Protein AF-0000000076223816 (afdb_homodimer)

Nearest PDB structures (foldseek):
  8hni-assembly6_L  TM=7.953E-01  e=3.976E-06  Homo sapiens
  1l3k-assembly1_A  TM=8.378E-01  e=8.030E-06  Homo sapiens
  2jwn-assembly1_B  TM=8.794E-01  e=1.622E-05  Xenopus laevis
  8hni-assembly4_D  TM=7.927E-01  e=1.622E-05  Homo sapiens
  1up1-assembly1_A  TM=8.395E-01  e=3.723E-05  Homo sapiens

Sequence (228 aa):
MSDILSLLPTISDDIQLEEFKISRKQPPRNRSQKIFIEDIPDGLPVEDIISHFGSYGNILYSKLFNKTDEEASRGSAIIEFDNNDIAMRATEDLYHDINGSKVIARCLGWRKDLMSDILSLLPTISDDIQLEEFKISRKQPPRNRSQKIFIEDIPDGLPVEDIISHFGSYGNILYSKLFNKTDEEASRGSAIIEFDNNDIAMRATEDLYHDINGSKVIARCLGWRKDL

Structure (mmCIF, N/CA/C/O backbone):
data_AF-0000000076223816-model_v1
#
loop_
_entity.id
_entity.type
_entity.pdbx_description
1 polymer 'RRM domain-containing protein'
#
loop_
_atom_site.group_PDB
_atom_site.id
_atom_site.type_symbol
_atom_site.label_atom_id
_atom_site.label_alt_id
_atom_site.label_comp_id
_atom_site.label_asym_id
_atom_site.label_entity_id
_atom_site.label_seq_id
_atom_site.pdbx_PDB_ins_code
_atom_site.Cartn_x
_atom_site.Cartn_y
_atom_site.Cartn_z
_atom_site.occupancy
_atom_site.B_iso_or_equiv
_atom_site.auth_seq_id
_atom_site.auth_comp_id
_atom_site.auth_asym_id
_atom_site.auth_atom_id
_atom_site.pdbx_PDB_model_num
ATOM 1 N N . MET A 1 1 ? 38.156 67.438 23.766 1 37.78 1 MET A N 1
ATOM 2 C CA . MET A 1 1 ? 36.906 66.688 23.844 1 37.78 1 MET A CA 1
ATOM 3 C C . MET A 1 1 ? 36.969 65.438 22.969 1 37.78 1 MET A C 1
ATOM 5 O O . MET A 1 1 ? 36.875 65.5 21.734 1 37.78 1 MET A O 1
ATOM 9 N N . SER A 1 2 ? 37.938 64.5 23.281 1 44.97 2 SER A N 1
ATOM 10 C CA . SER A 1 2 ? 38.312 63.188 22.719 1 44.97 2 SER A CA 1
ATOM 11 C C . SER A 1 2 ? 37.125 62.25 22.609 1 44.97 2 SER A C 1
ATOM 13 O O . SER A 1 2 ? 36.25 62.25 23.5 1 44.97 2 SER A O 1
ATOM 15 N N . ASP A 1 3 ? 36.75 61.938 21.328 1 43.31 3 ASP A N 1
ATOM 16 C CA . ASP A 1 3 ? 35.688 61.094 20.75 1 43.31 3 ASP A CA 1
ATOM 17 C C . ASP A 1 3 ? 35.688 59.688 21.359 1 43.31 3 ASP A C 1
ATOM 19 O O . ASP A 1 3 ? 36.562 58.875 21.062 1 43.31 3 ASP A O 1
ATOM 23 N N . ILE A 1 4 ? 35.469 59.531 22.672 1 53.81 4 ILE A N 1
ATOM 24 C CA . ILE A 1 4 ? 35.312 58.281 23.438 1 53.81 4 ILE A CA 1
ATOM 25 C C . ILE A 1 4 ? 34.281 57.406 22.781 1 53.81 4 ILE A C 1
ATOM 27 O O . ILE A 1 4 ? 34.062 56.25 23.188 1 53.81 4 ILE A O 1
ATOM 31 N N . LEU A 1 5 ? 33.469 58.031 21.844 1 47.62 5 LEU A N 1
ATOM 32 C CA . LEU A 1 5 ? 32.312 57.25 21.391 1 47.62 5 LEU A CA 1
ATOM 33 C C . LEU A 1 5 ? 32.781 56.062 20.562 1 47.62 5 LEU A C 1
ATOM 35 O O . LEU A 1 5 ? 31.938 55.219 20.188 1 47.62 5 LEU A O 1
ATOM 39 N N . SER A 1 6 ? 34 56.094 20.094 1 47.94 6 SER A N 1
ATOM 40 C CA . SER A 1 6 ? 34.281 55.094 19.078 1 47.94 6 SER A CA 1
ATOM 41 C C . SER A 1 6 ? 34.219 53.688 19.641 1 47.94 6 SER A C 1
ATOM 43 O O . SER A 1 6 ? 34.156 52.719 18.906 1 47.94 6 SER A O 1
ATOM 45 N N . LEU A 1 7 ? 34.594 53.5 20.906 1 47.12 7 LEU A N 1
ATOM 46 C CA . LEU A 1 7 ? 34.906 52.125 21.25 1 47.12 7 LEU A CA 1
ATOM 47 C C . LEU A 1 7 ? 33.656 51.344 21.547 1 47.12 7 LEU A C 1
ATOM 49 O O . LEU A 1 7 ? 33.719 50.281 22.203 1 47.12 7 LEU A O 1
ATOM 53 N N . LEU A 1 8 ? 32.531 51.969 21.391 1 44.31 8 LEU A N 1
ATOM 54 C CA . LEU A 1 8 ? 31.438 51.062 21.797 1 44.31 8 LEU A CA 1
ATOM 55 C C . LEU A 1 8 ? 31.438 49.781 20.984 1 44.31 8 LEU A C 1
ATOM 57 O O . LEU A 1 8 ? 31.516 49.844 19.75 1 44.31 8 LEU A O 1
ATOM 61 N N . PRO A 1 9 ? 32.031 48.781 21.531 1 43.84 9 PRO A N 1
ATOM 62 C CA . PRO A 1 9 ? 31.938 47.5 20.797 1 43.84 9 PRO A CA 1
ATOM 63 C C . PRO A 1 9 ? 30.547 47.25 20.234 1 43.84 9 PRO A C 1
ATOM 65 O O . PRO A 1 9 ? 29.547 47.688 20.781 1 43.84 9 PRO A O 1
ATOM 68 N N . THR A 1 10 ? 30.406 47.438 18.906 1 47.03 10 THR A N 1
ATOM 69 C CA . THR A 1 10 ? 29.25 46.938 18.156 1 47.03 10 THR A CA 1
ATOM 70 C C . THR A 1 10 ? 28.844 45.562 18.625 1 47.03 10 THR A C 1
ATOM 72 O O . THR A 1 10 ? 29.641 44.625 18.547 1 47.03 10 THR A O 1
ATOM 75 N N . ILE A 1 11 ? 28.203 45.531 19.797 1 41.59 11 ILE A N 1
ATOM 76 C CA . ILE A 1 11 ? 27.562 44.25 20.156 1 41.59 11 ILE A CA 1
ATOM 77 C C . ILE A 1 11 ? 26.797 43.719 18.953 1 41.59 11 ILE A C 1
ATOM 79 O O . ILE A 1 11 ? 25.859 44.344 18.469 1 41.59 11 ILE A O 1
ATOM 83 N N . SER A 1 12 ? 27.531 43.312 17.875 1 41.19 12 SER A N 1
ATOM 84 C CA . SER A 1 12 ? 26.859 42.469 16.891 1 41.19 12 SER A CA 1
ATOM 85 C C . SER A 1 12 ? 25.953 41.469 17.562 1 41.19 12 SER A C 1
ATOM 87 O O . SER A 1 12 ? 26.422 40.562 18.25 1 41.19 12 SER A O 1
ATOM 89 N N . ASP A 1 13 ? 24.906 41.969 18.328 1 38 13 ASP A N 1
ATOM 90 C CA . ASP A 1 13 ? 23.859 41.062 18.781 1 38 13 ASP A CA 1
ATOM 91 C C . ASP A 1 13 ? 23.469 40.062 17.688 1 38 13 ASP A C 1
ATOM 93 O O . ASP A 1 13 ? 22.703 40.406 16.797 1 38 13 ASP A O 1
ATOM 97 N N . ASP A 1 14 ? 24.469 39.375 17.078 1 39.66 14 ASP A N 1
ATOM 98 C CA . ASP A 1 14 ? 24.016 38.125 16.438 1 39.66 14 ASP A CA 1
ATOM 99 C C . ASP A 1 14 ? 23 37.406 17.297 1 39.66 14 ASP A C 1
ATOM 101 O O . ASP A 1 14 ? 23.359 36.656 18.203 1 39.66 14 ASP A O 1
ATOM 105 N N . ILE A 1 15 ? 22.047 38.125 17.828 1 39.69 15 ILE A N 1
ATOM 106 C CA . ILE A 1 15 ? 20.906 37.344 18.281 1 39.69 15 ILE A CA 1
ATOM 107 C C . ILE A 1 15 ? 20.562 36.281 17.234 1 39.69 15 ILE A C 1
ATOM 109 O O . ILE A 1 15 ? 20.109 36.594 16.125 1 39.69 15 ILE A O 1
ATOM 113 N N . GLN A 1 16 ? 21.5 35.344 17.031 1 35.78 16 GLN A N 1
ATOM 114 C CA . GLN A 1 16 ? 21.047 34.094 16.422 1 35.78 16 GLN A CA 1
ATOM 115 C C . GLN A 1 16 ? 19.641 33.719 16.875 1 35.78 16 GLN A C 1
ATOM 117 O O . GLN A 1 16 ? 19.406 33.469 18.062 1 35.78 16 GLN A O 1
ATOM 122 N N . LEU A 1 17 ? 18.594 34.5 16.562 1 35.94 17 LEU A N 1
ATOM 123 C CA . LEU A 1 17 ? 17.297 33.875 16.609 1 35.94 17 LEU A CA 1
ATOM 124 C C . LEU A 1 17 ? 17.422 32.344 16.422 1 35.94 17 LEU A C 1
ATOM 126 O O . LEU A 1 17 ? 17.812 31.891 15.344 1 35.94 17 LEU A O 1
ATOM 130 N N . GLU A 1 18 ? 18.062 31.688 17.359 1 34.78 18 GLU A N 1
ATOM 131 C CA . GLU A 1 18 ? 17.75 30.25 17.391 1 34.78 18 GLU A CA 1
ATOM 132 C C . GLU A 1 18 ? 16.328 29.984 16.875 1 34.78 18 GLU A C 1
ATOM 134 O O . GLU A 1 18 ? 15.359 30.391 17.516 1 34.78 18 GLU A O 1
ATOM 139 N N . GLU A 1 19 ? 16.016 30.297 15.641 1 35.72 19 GLU A N 1
ATOM 140 C CA . GLU A 1 19 ? 14.836 29.625 15.086 1 35.72 19 GLU A CA 1
ATOM 141 C C . GLU A 1 19 ? 14.523 28.344 15.852 1 35.72 19 GLU A C 1
ATOM 143 O O . GLU A 1 19 ? 15.32 27.406 15.859 1 35.72 19 GLU A O 1
ATOM 148 N N . PHE A 1 20 ? 14.062 28.484 17.031 1 37.34 20 PHE A N 1
ATOM 149 C CA . PHE A 1 20 ? 13.312 27.344 17.531 1 37.34 20 PHE A CA 1
ATOM 150 C C . PHE A 1 20 ? 12.719 26.531 16.391 1 37.34 20 PHE A C 1
ATOM 152 O O . PHE A 1 20 ? 11.703 26.922 15.805 1 37.34 20 PHE A O 1
ATOM 159 N N . LYS A 1 21 ? 13.555 26.156 15.477 1 38.62 21 LYS A N 1
ATOM 160 C CA . LYS A 1 21 ? 13.086 25.016 14.711 1 38.62 21 LYS A CA 1
ATOM 161 C C . LYS A 1 21 ? 12.25 24.062 15.57 1 38.62 21 LYS A C 1
ATOM 163 O O . LYS A 1 21 ? 12.797 23.312 16.391 1 38.62 21 LYS A O 1
ATOM 168 N N . ILE A 1 22 ? 11.242 24.5 16.297 1 36.56 22 ILE A N 1
ATOM 169 C CA . ILE A 1 22 ? 10.25 23.484 16.656 1 36.56 22 ILE A CA 1
ATOM 170 C C . ILE A 1 22 ? 10.234 22.375 15.609 1 36.56 22 ILE A C 1
ATOM 172 O O . ILE A 1 22 ? 9.812 22.594 14.469 1 36.56 22 ILE A O 1
ATOM 176 N N . SER A 1 23 ? 11.328 21.719 15.516 1 39.81 23 SER A N 1
ATOM 177 C CA . SER A 1 23 ? 11.133 20.469 14.789 1 39.81 23 SER A CA 1
ATOM 178 C C . SER A 1 23 ? 9.719 19.938 14.984 1 39.81 23 SER A C 1
ATOM 180 O O . SER A 1 23 ? 9.383 19.422 16.047 1 39.81 23 SER A O 1
ATOM 182 N N . ARG A 1 24 ? 8.719 20.844 14.773 1 39.31 24 ARG A N 1
ATOM 183 C CA . ARG A 1 24 ? 7.398 20.203 14.82 1 39.31 24 ARG A CA 1
ATOM 184 C C . ARG A 1 24 ? 7.5 18.719 14.508 1 39.31 24 ARG A C 1
ATOM 186 O O . ARG A 1 24 ? 7.8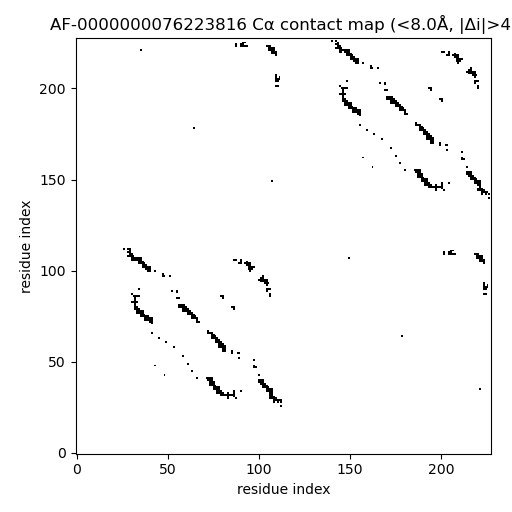79 18.328 13.406 1 39.31 24 ARG A O 1
ATOM 193 N N . LYS A 1 25 ? 8.148 18 15.43 1 40.78 25 LYS A N 1
ATOM 194 C CA . LYS A 1 25 ? 7.973 16.547 15.305 1 40.78 25 LYS A CA 1
ATOM 195 C C . LYS A 1 25 ? 6.645 16.219 14.633 1 40.78 25 LYS A C 1
ATOM 197 O O . LYS A 1 25 ? 5.578 16.609 15.117 1 40.78 25 LYS A O 1
ATOM 202 N N . GLN A 1 26 ? 6.66 16.531 13.383 1 43.28 26 GLN A N 1
ATOM 203 C CA . GLN A 1 26 ? 5.461 15.992 12.742 1 43.28 26 GLN A CA 1
ATOM 204 C C . GLN A 1 26 ? 4.98 14.727 13.453 1 43.28 26 GLN A C 1
ATOM 206 O O . GLN A 1 26 ? 5.785 13.875 13.828 1 43.28 26 GLN A O 1
ATOM 211 N N . PRO A 1 27 ? 3.984 14.945 14.234 1 43.09 27 PRO A N 1
ATOM 212 C CA . PRO A 1 27 ? 3.477 13.711 14.844 1 43.09 27 PRO A CA 1
ATOM 213 C C . PRO A 1 27 ? 3.855 12.461 14.055 1 43.09 27 PRO A C 1
ATOM 215 O O . PRO A 1 27 ? 4.027 12.531 12.828 1 43.09 27 PRO A O 1
ATOM 218 N N . PRO A 1 28 ? 4.57 11.578 14.766 1 47.22 28 PRO A N 1
ATOM 219 C CA . PRO A 1 28 ? 4.941 10.359 14.047 1 47.22 28 PRO A CA 1
ATOM 220 C C . PRO A 1 28 ? 3.885 9.938 13.023 1 47.22 28 PRO A C 1
ATOM 222 O O . PRO A 1 28 ? 2.725 9.719 13.383 1 47.22 28 PRO A O 1
ATOM 225 N N . ARG A 1 29 ? 3.906 10.688 11.859 1 53.75 29 ARG A N 1
ATOM 226 C CA . ARG A 1 29 ? 2.988 10.211 10.836 1 53.75 29 ARG A CA 1
ATOM 227 C C . ARG A 1 29 ? 2.936 8.688 10.812 1 53.75 29 ARG A C 1
ATOM 229 O O . ARG A 1 29 ? 3.971 8.023 10.914 1 53.75 29 ARG A O 1
ATOM 236 N N . ASN A 1 30 ? 1.944 8.188 11.219 1 65 30 ASN A N 1
ATOM 237 C CA . ASN A 1 30 ? 1.709 6.746 11.25 1 65 30 ASN A CA 1
ATOM 238 C C . ASN A 1 30 ? 2.119 6.082 9.938 1 65 30 ASN A C 1
ATOM 240 O O . ASN A 1 30 ? 1.272 5.559 9.211 1 65 30 ASN A O 1
ATOM 244 N N . ARG A 1 31 ? 3.441 6.59 9.523 1 70.12 31 ARG A N 1
ATOM 245 C CA . ARG A 1 31 ? 3.943 5.984 8.289 1 70.12 31 ARG A CA 1
ATOM 246 C C . ARG A 1 31 ? 4.637 4.656 8.578 1 70.12 31 ARG A C 1
ATOM 248 O O . ARG A 1 31 ? 5.266 4.488 9.625 1 70.12 31 ARG A O 1
ATOM 255 N N . SER A 1 32 ? 4.32 3.744 7.598 1 81.12 32 SER A N 1
ATOM 256 C CA . SER A 1 32 ? 4.871 2.402 7.734 1 81.12 32 SER A CA 1
ATOM 257 C C . SER A 1 32 ? 6.258 2.311 7.105 1 81.12 32 SER A C 1
ATOM 259 O O . SER A 1 32 ? 6.711 3.25 6.449 1 81.12 32 SER A O 1
ATOM 261 N N . GLN A 1 33 ? 7.023 1.354 7.418 1 93.31 33 GLN A N 1
ATOM 262 C CA . GLN A 1 33 ? 8.289 0.951 6.812 1 93.31 33 GLN A CA 1
ATOM 263 C C . GLN A 1 33 ? 8.07 0.292 5.457 1 93.31 33 GLN A C 1
ATOM 265 O O . GLN A 1 33 ? 9.023 -0.155 4.816 1 93.31 33 GLN A O 1
ATOM 270 N N . LYS A 1 34 ? 6.805 0.366 4.992 1 95.06 34 LYS A N 1
ATOM 271 C CA . LYS A 1 34 ? 6.441 -0.393 3.797 1 95.06 34 LYS A CA 1
ATOM 272 C C . LYS A 1 34 ? 6.094 0.538 2.639 1 95.06 34 LYS A C 1
ATOM 274 O O . LYS A 1 34 ? 5.484 1.591 2.842 1 95.06 34 LYS A O 1
ATOM 279 N N . ILE A 1 35 ? 6.465 0.124 1.497 1 96.19 35 ILE A N 1
ATOM 280 C CA . ILE A 1 35 ? 6.016 0.789 0.278 1 96.19 35 ILE A CA 1
ATOM 281 C C . ILE A 1 35 ? 5.359 -0.227 -0.652 1 96.19 35 ILE A C 1
ATOM 283 O O . ILE A 1 35 ? 5.648 -1.424 -0.58 1 96.19 35 ILE A O 1
ATOM 287 N N . PHE A 1 36 ? 4.539 0.253 -1.424 1 96 36 PHE A N 1
ATOM 288 C CA . PHE A 1 36 ? 3.863 -0.535 -2.447 1 96 36 PHE A CA 1
ATOM 289 C C . PHE A 1 36 ? 4.234 -0.043 -3.842 1 96 36 PHE A C 1
ATOM 291 O O . PHE A 1 36 ? 4.164 1.155 -4.121 1 96 36 PHE A O 1
ATOM 298 N N . ILE A 1 37 ? 4.656 -0.989 -4.684 1 96.62 37 ILE A N 1
ATOM 299 C CA . ILE A 1 37 ? 5.078 -0.683 -6.043 1 96.62 37 ILE A CA 1
ATOM 300 C C . ILE A 1 37 ? 4.027 -1.182 -7.035 1 96.62 37 ILE A C 1
ATOM 302 O O . ILE A 1 37 ? 3.582 -2.328 -6.949 1 96.62 37 ILE A O 1
ATOM 306 N N . GLU A 1 38 ? 3.65 -0.309 -7.922 1 93.69 38 GLU A N 1
ATOM 307 C CA . GLU A 1 38 ? 2.637 -0.636 -8.922 1 93.69 38 GLU A CA 1
ATOM 308 C C . GLU A 1 38 ? 3.195 -0.505 -10.336 1 93.69 38 GLU A C 1
ATOM 310 O O . GLU A 1 38 ? 4.297 0.013 -10.531 1 93.69 38 GLU A O 1
ATOM 315 N N . ASP A 1 39 ? 2.418 -1.083 -11.25 1 93.12 39 ASP A N 1
ATOM 316 C CA . ASP A 1 39 ? 2.641 -0.917 -12.688 1 93.12 39 ASP A CA 1
ATOM 317 C C . ASP A 1 39 ? 3.992 -1.494 -13.102 1 93.12 39 ASP A C 1
ATOM 319 O O . ASP A 1 39 ? 4.723 -0.877 -13.875 1 93.12 39 ASP A O 1
ATOM 323 N N . ILE A 1 40 ? 4.297 -2.641 -12.617 1 94.38 40 ILE A N 1
ATOM 324 C CA . ILE A 1 40 ? 5.547 -3.303 -12.969 1 94.38 40 ILE A CA 1
ATOM 325 C C . ILE A 1 40 ? 5.387 -4.035 -14.297 1 94.38 40 ILE A C 1
ATOM 327 O O . ILE A 1 40 ? 4.617 -4.996 -14.398 1 94.38 40 ILE A O 1
ATOM 331 N N . PRO A 1 41 ? 6.102 -3.596 -15.25 1 92.25 41 PRO A N 1
ATOM 332 C CA . PRO A 1 41 ? 5.988 -4.293 -16.531 1 92.25 41 PRO A CA 1
ATOM 333 C C . PRO A 1 41 ? 6.461 -5.742 -16.453 1 92.25 41 PRO A C 1
ATOM 335 O O . PRO A 1 41 ? 7.379 -6.059 -15.695 1 92.25 41 PRO A O 1
ATOM 338 N N . ASP A 1 42 ? 5.914 -6.711 -17.219 1 87.94 42 ASP A N 1
ATOM 339 C CA . ASP A 1 42 ? 6.227 -8.133 -17.219 1 87.94 42 ASP A CA 1
ATOM 340 C C . ASP A 1 42 ? 7.695 -8.375 -17.562 1 87.94 42 ASP A C 1
ATOM 342 O O . ASP A 1 42 ? 8.297 -9.336 -17.094 1 87.94 42 ASP A O 1
ATOM 346 N N . GLY A 1 43 ? 8.422 -7.523 -18.156 1 88.06 43 GLY A N 1
ATOM 347 C CA . GLY A 1 43 ? 9.797 -7.715 -18.594 1 88.06 43 GLY A CA 1
ATOM 348 C C . GLY A 1 43 ? 10.812 -7.188 -17.594 1 88.06 43 GLY A C 1
ATOM 349 O O . GLY A 1 43 ? 12.016 -7.395 -17.766 1 88.06 43 GLY A O 1
ATOM 350 N N . LEU A 1 44 ? 10.344 -6.586 -16.562 1 93.25 44 LEU A N 1
ATOM 351 C CA . LEU A 1 44 ? 11.266 -6.031 -15.586 1 93.25 44 LEU A CA 1
ATOM 352 C C . LEU A 1 44 ? 11.664 -7.09 -14.562 1 93.25 44 LEU A C 1
ATOM 354 O O . LEU A 1 44 ? 10.828 -7.566 -13.789 1 93.25 44 LEU A O 1
ATOM 358 N N . PRO A 1 45 ? 12.945 -7.492 -14.539 1 94.44 45 PRO A N 1
ATOM 359 C CA . PRO A 1 45 ? 13.391 -8.523 -13.594 1 94.44 45 PRO A CA 1
ATOM 360 C C . PRO A 1 45 ? 13.234 -8.086 -12.141 1 94.44 45 PRO A C 1
ATOM 362 O O . PRO A 1 45 ? 13.469 -6.926 -11.805 1 94.44 45 PRO A O 1
ATOM 365 N N . VAL A 1 46 ? 12.859 -9.055 -11.32 1 92.94 46 VAL A N 1
ATOM 366 C CA . VAL A 1 46 ? 12.664 -8.82 -9.898 1 92.94 46 VAL A CA 1
ATOM 367 C C . VAL A 1 46 ? 13.945 -8.281 -9.273 1 92.94 46 VAL A C 1
ATOM 369 O O . VAL A 1 46 ? 13.906 -7.395 -8.422 1 92.94 46 VAL A O 1
ATOM 372 N N . GLU A 1 47 ? 15.094 -8.789 -9.633 1 96.5 47 GLU A N 1
ATOM 373 C CA . GLU A 1 47 ? 16.391 -8.375 -9.094 1 96.5 47 GLU A CA 1
ATOM 374 C C . GLU A 1 47 ? 16.609 -6.875 -9.297 1 96.5 47 GLU A C 1
ATOM 376 O O . GLU A 1 47 ? 17.219 -6.211 -8.453 1 96.5 47 GLU A O 1
ATOM 381 N N . ASP A 1 48 ? 16.125 -6.324 -10.406 1 97.69 48 ASP A N 1
ATOM 382 C CA . ASP A 1 48 ? 16.297 -4.906 -10.703 1 97.69 48 ASP A CA 1
ATOM 383 C C . ASP A 1 48 ? 15.438 -4.047 -9.773 1 97.69 48 ASP A C 1
ATOM 385 O O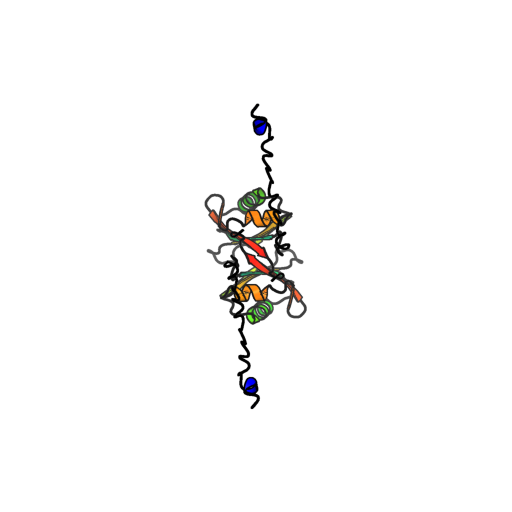 . ASP A 1 48 ? 15.859 -2.961 -9.359 1 97.69 48 ASP A O 1
ATOM 389 N N . ILE A 1 49 ? 14.305 -4.523 -9.469 1 97.38 49 ILE A N 1
ATOM 390 C CA . ILE A 1 49 ? 13.414 -3.814 -8.547 1 97.38 49 ILE A CA 1
ATOM 391 C C . ILE A 1 49 ? 14.047 -3.76 -7.16 1 97.38 49 ILE A C 1
ATOM 393 O O . ILE A 1 49 ? 14.133 -2.689 -6.551 1 97.38 49 ILE A O 1
ATOM 397 N N . ILE A 1 50 ? 14.586 -4.922 -6.695 1 97.19 50 ILE A N 1
ATOM 398 C CA . ILE A 1 50 ? 15.188 -5.031 -5.371 1 97.19 50 ILE A CA 1
ATOM 399 C C . ILE A 1 50 ? 16.438 -4.164 -5.297 1 97.19 50 ILE A C 1
ATOM 401 O O . ILE A 1 50 ? 16.672 -3.477 -4.297 1 97.19 50 ILE A O 1
ATOM 405 N N . SER A 1 51 ? 17.156 -4.238 -6.34 1 97.94 51 SER A N 1
ATOM 406 C CA . SER A 1 51 ? 18.375 -3.434 -6.387 1 97.94 51 SER A CA 1
ATOM 407 C C . SER A 1 51 ? 18.047 -1.943 -6.355 1 97.94 51 SER A C 1
ATOM 409 O O . SER A 1 51 ? 18.703 -1.176 -5.645 1 97.94 51 SER A O 1
ATOM 411 N N . HIS A 1 52 ? 17.125 -1.512 -7.105 1 98.31 52 HIS A N 1
ATOM 412 C CA . HIS A 1 52 ? 16.719 -0.11 -7.172 1 98.31 52 HIS A CA 1
ATOM 413 C C . HIS A 1 52 ? 16.281 0.403 -5.805 1 98.31 52 HIS A C 1
ATOM 415 O O . HIS A 1 52 ? 16.812 1.399 -5.309 1 98.31 52 HIS A O 1
ATOM 421 N N . PHE A 1 53 ? 15.406 -0.237 -5.156 1 98.12 53 PHE A N 1
ATOM 422 C CA . PHE A 1 53 ? 14.883 0.246 -3.887 1 98.12 53 PHE A CA 1
ATOM 423 C C . PHE A 1 53 ? 15.836 -0.081 -2.744 1 98.12 53 PHE A C 1
ATOM 425 O O . PHE A 1 53 ? 15.797 0.568 -1.696 1 98.12 53 PHE A O 1
ATOM 432 N N . GLY A 1 54 ? 16.609 -1.154 -2.938 1 98.06 54 GLY A N 1
ATOM 433 C CA . GLY A 1 54 ? 17.656 -1.439 -1.976 1 98.06 54 GLY A CA 1
ATOM 434 C C . GLY A 1 54 ? 18.672 -0.314 -1.844 1 98.06 54 GLY A C 1
ATOM 435 O O . GLY A 1 54 ? 19.375 -0.218 -0.835 1 98.06 54 GLY A O 1
ATOM 436 N N . SER A 1 55 ? 18.797 0.512 -2.852 1 97.81 55 SER A N 1
ATOM 437 C CA . SER A 1 55 ? 19.719 1.64 -2.834 1 97.81 55 SER A CA 1
ATOM 438 C C . SER A 1 55 ? 19.297 2.693 -1.821 1 97.81 55 SER A C 1
ATOM 440 O O . SER A 1 55 ? 20.094 3.539 -1.417 1 97.81 55 SER A O 1
ATOM 442 N N . TYR A 1 56 ? 18.094 2.693 -1.453 1 97.12 56 TYR A N 1
ATOM 443 C CA . TYR A 1 56 ? 17.594 3.646 -0.467 1 97.12 56 TYR A CA 1
ATOM 444 C C . TYR A 1 56 ? 17.891 3.168 0.95 1 97.12 56 TYR A C 1
ATOM 446 O O . TYR A 1 56 ? 17.859 3.957 1.896 1 97.12 56 TYR A O 1
ATOM 454 N N . GLY A 1 57 ? 17.969 1.871 1.116 1 97.19 57 GLY A N 1
ATOM 455 C CA . GLY A 1 57 ? 18.219 1.303 2.432 1 97.19 57 GLY A CA 1
ATOM 456 C C . GLY A 1 57 ? 18.047 -0.203 2.475 1 97.19 57 GLY A C 1
ATOM 457 O O . GLY A 1 57 ? 17.781 -0.831 1.447 1 97.19 57 GLY A O 1
ATOM 458 N N . ASN A 1 58 ? 18.188 -0.706 3.643 1 97.56 58 ASN A N 1
ATOM 459 C CA . ASN A 1 58 ? 18.094 -2.148 3.84 1 97.56 58 ASN A CA 1
ATOM 460 C C . ASN A 1 58 ? 16.672 -2.65 3.719 1 97.56 58 ASN A C 1
ATOM 462 O O . ASN A 1 58 ? 15.766 -2.143 4.391 1 97.56 58 ASN A O 1
ATOM 466 N N . ILE A 1 59 ? 16.531 -3.686 2.902 1 97.62 59 ILE A N 1
ATOM 467 C CA . ILE A 1 59 ? 15.219 -4.293 2.701 1 97.62 59 ILE A CA 1
ATOM 468 C C . ILE A 1 59 ? 15.062 -5.512 3.611 1 97.62 59 ILE A C 1
ATOM 470 O O . ILE A 1 59 ? 15.875 -6.438 3.557 1 97.62 59 ILE A O 1
ATOM 474 N N . LEU A 1 60 ? 14.031 -5.508 4.41 1 96.38 60 LEU A N 1
ATOM 475 C CA . LEU A 1 60 ? 13.766 -6.609 5.328 1 96.38 60 LEU A CA 1
ATOM 476 C C . LEU A 1 60 ? 12.891 -7.668 4.664 1 96.38 60 LEU A C 1
ATOM 478 O O . LEU A 1 60 ? 13.031 -8.859 4.949 1 96.38 60 LEU A O 1
ATOM 482 N N . TYR A 1 61 ? 11.984 -7.215 3.871 1 93.31 61 TYR A N 1
ATOM 483 C CA . TYR A 1 61 ? 10.977 -8.086 3.27 1 93.31 61 TYR A CA 1
ATOM 484 C C . TYR A 1 61 ? 10.531 -7.543 1.916 1 93.31 61 TYR A C 1
ATOM 486 O O . TYR A 1 61 ? 10.414 -6.328 1.734 1 93.31 61 TYR A O 1
ATOM 494 N N . SER A 1 62 ? 10.438 -8.43 0.993 1 94.69 62 SER A N 1
ATOM 495 C CA . SER A 1 62 ? 9.875 -8.062 -0.306 1 94.69 62 SER A CA 1
ATOM 496 C C . SER A 1 62 ? 9.023 -9.188 -0.876 1 94.69 62 SER A C 1
ATOM 498 O O . SER A 1 62 ? 9.352 -10.367 -0.708 1 94.69 62 SER A O 1
ATOM 500 N N . LYS A 1 63 ? 7.926 -8.82 -1.477 1 91.31 63 LYS A N 1
ATOM 501 C CA . LYS A 1 63 ? 7.023 -9.766 -2.131 1 91.31 63 LYS A CA 1
ATOM 502 C C . LYS A 1 63 ? 6.512 -9.211 -3.455 1 91.31 63 LYS A C 1
ATOM 504 O O . LYS A 1 63 ? 5.949 -8.109 -3.496 1 91.31 63 LYS A O 1
ATOM 509 N N . LEU A 1 64 ? 6.773 -9.93 -4.449 1 90.38 64 LEU A N 1
ATOM 510 C CA . LEU A 1 64 ? 6.289 -9.539 -5.77 1 90.38 64 LEU A CA 1
ATOM 511 C C . LEU A 1 64 ? 5.027 -10.312 -6.137 1 90.38 64 LEU A C 1
ATOM 513 O O . LEU A 1 64 ? 4.965 -11.531 -5.953 1 90.38 64 LEU A O 1
ATOM 517 N N . PHE A 1 65 ? 4.016 -9.539 -6.461 1 86.5 65 PHE A N 1
ATOM 518 C CA . PHE A 1 65 ? 2.746 -10.148 -6.832 1 86.5 65 PHE A CA 1
ATOM 519 C C . PHE A 1 65 ? 2.639 -10.297 -8.344 1 86.5 65 PHE A C 1
ATOM 521 O O . PHE A 1 65 ? 2.766 -9.32 -9.078 1 86.5 65 PHE A O 1
ATOM 528 N N . ASN A 1 66 ? 2.896 -11.492 -8.742 1 71.19 66 ASN A N 1
ATOM 529 C CA . ASN A 1 66 ? 2.9 -11.797 -10.172 1 71.19 66 ASN A CA 1
ATOM 530 C C . ASN A 1 66 ? 1.524 -11.586 -10.797 1 71.19 66 ASN A C 1
ATOM 532 O O . ASN A 1 66 ? 0.508 -11.641 -10.102 1 71.19 66 ASN A O 1
ATOM 536 N N . LYS A 1 67 ? 1.748 -11.438 -12.133 1 63.59 67 LYS A N 1
ATOM 537 C CA . LYS A 1 67 ? 0.725 -11.016 -13.086 1 63.59 67 LYS A CA 1
ATOM 538 C C . LYS A 1 67 ? -0.418 -12.031 -13.148 1 63.59 67 LYS A C 1
ATOM 540 O O . LYS A 1 67 ? -0.198 -13.234 -13.008 1 63.59 67 LYS A O 1
ATOM 545 N N . THR A 1 68 ? -1.587 -11.453 -12.828 1 62.78 68 THR A N 1
ATOM 546 C CA . THR A 1 68 ? -2.76 -12.25 -13.18 1 62.78 68 THR A CA 1
ATOM 547 C C . THR A 1 68 ? -2.602 -12.867 -14.562 1 62.78 68 THR A C 1
ATOM 549 O O . THR A 1 68 ? -1.694 -12.508 -15.312 1 62.78 68 THR A O 1
ATOM 552 N N . ASP A 1 69 ? -3.152 -14.031 -14.773 1 59.16 69 ASP A N 1
ATOM 553 C CA . ASP A 1 69 ? -3.148 -14.789 -16.016 1 59.16 69 ASP A CA 1
ATOM 554 C C . ASP A 1 69 ? -3.43 -13.883 -17.219 1 59.16 69 ASP A C 1
ATOM 556 O O . ASP A 1 69 ? -3.42 -14.336 -18.359 1 59.16 69 ASP A O 1
ATOM 560 N N . GLU A 1 70 ? -3.561 -12.594 -16.812 1 61.84 70 GLU A N 1
ATOM 561 C CA . GLU A 1 70 ? -3.871 -11.75 -17.953 1 61.84 70 GLU A CA 1
ATOM 562 C C . GLU A 1 70 ? -2.6 -11.211 -18.609 1 61.84 70 GLU A C 1
ATOM 564 O O . GLU A 1 70 ? -1.644 -10.859 -17.922 1 61.84 70 GLU A O 1
ATOM 569 N N . GLU A 1 71 ? -2.34 -11.641 -19.859 1 58.25 71 GLU A N 1
ATOM 570 C CA . GLU A 1 71 ? -1.173 -11.367 -20.688 1 58.25 71 GLU A CA 1
ATOM 571 C C . GLU A 1 71 ? -0.638 -9.961 -20.438 1 58.25 71 GLU A C 1
ATOM 573 O O . GLU A 1 71 ? 0.572 -9.734 -20.5 1 58.25 71 GLU A O 1
ATOM 578 N N . ALA A 1 72 ? -1.502 -8.977 -20.281 1 62.19 72 ALA A N 1
ATOM 579 C CA . ALA A 1 72 ? -1.007 -7.602 -20.234 1 62.19 72 ALA A CA 1
ATOM 580 C C . ALA A 1 72 ? -1.146 -7.008 -18.844 1 62.19 72 ALA A C 1
ATOM 582 O O . ALA A 1 72 ? -1.25 -5.789 -18.688 1 62.19 72 ALA A O 1
ATOM 583 N N . SER A 1 73 ? -0.874 -7.836 -17.984 1 77.88 73 SER A N 1
ATOM 584 C CA . SER A 1 73 ? -1.104 -7.316 -16.641 1 77.88 73 SER A CA 1
ATOM 585 C C . SER A 1 73 ? 0.195 -6.824 -16 1 77.88 73 SER A C 1
ATOM 587 O O . SER A 1 73 ? 1.271 -7.348 -16.297 1 77.88 73 SER A O 1
ATOM 589 N N . ARG A 1 74 ? 0.19 -5.594 -15.594 1 87.75 74 ARG A N 1
ATOM 590 C CA . ARG A 1 74 ? 1.301 -5.043 -14.82 1 87.75 74 ARG A CA 1
ATOM 591 C C . ARG A 1 74 ? 1.307 -5.598 -13.398 1 87.75 74 ARG A C 1
ATOM 593 O O . ARG A 1 74 ? 0.247 -5.82 -12.812 1 87.75 74 ARG A O 1
ATOM 600 N N . GLY A 1 75 ? 2.523 -5.926 -12.867 1 91.31 75 GLY A N 1
ATOM 601 C CA . GLY A 1 75 ? 2.68 -6.5 -11.539 1 91.31 75 GLY A CA 1
ATOM 602 C C . GLY A 1 75 ? 2.748 -5.453 -10.445 1 91.31 75 GLY A C 1
ATOM 603 O O . GLY A 1 75 ? 2.75 -4.254 -10.727 1 91.31 75 GLY A O 1
ATOM 604 N N . SER A 1 76 ? 2.697 -5.969 -9.258 1 94.31 76 SER A N 1
ATOM 605 C CA . SER A 1 76 ? 2.867 -5.164 -8.047 1 94.31 76 SER A CA 1
ATOM 606 C C . SER A 1 76 ? 3.787 -5.852 -7.047 1 94.31 76 SER A C 1
ATOM 608 O O . SER A 1 76 ? 4.133 -7.023 -7.215 1 94.31 76 SER A O 1
ATOM 610 N N . ALA A 1 77 ? 4.18 -5.012 -6.105 1 94.88 77 ALA A N 1
ATOM 611 C CA . ALA A 1 77 ? 5.039 -5.57 -5.066 1 94.88 77 ALA A CA 1
ATOM 612 C C . ALA A 1 77 ? 4.938 -4.766 -3.775 1 94.88 77 ALA A C 1
ATOM 614 O O . ALA A 1 77 ? 4.559 -3.592 -3.797 1 94.88 77 ALA A O 1
ATOM 615 N N . ILE A 1 78 ? 5.254 -5.418 -2.703 1 96 78 ILE A N 1
ATOM 616 C CA . ILE A 1 78 ? 5.418 -4.742 -1.42 1 96 78 ILE A CA 1
ATOM 617 C C . ILE A 1 78 ? 6.852 -4.926 -0.922 1 96 78 ILE A C 1
ATOM 619 O O . ILE A 1 78 ? 7.434 -6.004 -1.074 1 96 78 ILE A O 1
ATOM 623 N N . ILE A 1 79 ? 7.422 -3.842 -0.396 1 96.88 79 ILE A N 1
ATOM 624 C CA . ILE A 1 79 ? 8.766 -3.844 0.178 1 96.88 79 ILE A CA 1
ATOM 625 C C . ILE A 1 79 ? 8.727 -3.229 1.575 1 96.88 79 ILE A C 1
ATOM 627 O O . ILE A 1 79 ? 8.078 -2.201 1.791 1 96.88 79 ILE A O 1
ATOM 631 N N . GLU A 1 80 ? 9.344 -3.904 2.449 1 96.75 80 GLU A N 1
ATOM 632 C CA . GLU A 1 80 ? 9.492 -3.402 3.812 1 96.75 80 GLU A CA 1
ATOM 633 C C . GLU A 1 80 ? 10.953 -3.07 4.121 1 96.75 80 GLU A C 1
ATOM 635 O O . GLU A 1 80 ? 11.836 -3.912 3.947 1 96.75 80 GLU A O 1
ATOM 640 N N . PHE A 1 81 ? 11.094 -1.817 4.574 1 97.38 81 PHE A N 1
ATOM 641 C CA . PHE A 1 81 ? 12.43 -1.373 4.949 1 97.38 81 PHE A CA 1
ATOM 642 C C . PHE A 1 81 ? 12.641 -1.492 6.453 1 97.38 81 PHE A C 1
ATOM 644 O O . PHE A 1 81 ? 11.703 -1.805 7.191 1 97.38 81 PHE A O 1
ATOM 651 N N . ASP A 1 82 ? 13.883 -1.286 6.867 1 94.81 82 ASP A N 1
ATOM 652 C CA . ASP A 1 82 ? 14.203 -1.423 8.289 1 94.81 82 ASP A CA 1
ATOM 653 C C . ASP A 1 82 ? 13.922 -0.124 9.039 1 94.81 82 ASP A C 1
ATOM 655 O O . ASP A 1 82 ? 14.055 -0.068 10.266 1 94.81 82 ASP A O 1
ATOM 659 N N . ASN A 1 83 ? 13.578 0.919 8.336 1 90.38 83 ASN A N 1
ATOM 660 C CA . ASN A 1 83 ? 13.312 2.227 8.93 1 90.38 83 ASN A CA 1
ATOM 661 C C . ASN A 1 83 ? 12.25 2.992 8.141 1 90.38 83 ASN A C 1
ATOM 663 O O . ASN A 1 83 ? 12.25 2.967 6.91 1 90.38 83 ASN A O 1
ATOM 667 N N . ASN A 1 84 ? 11.375 3.732 8.875 1 88.81 84 ASN A N 1
ATOM 668 C CA . ASN A 1 84 ? 10.289 4.473 8.234 1 88.81 84 ASN A CA 1
ATOM 669 C C . ASN A 1 84 ? 10.828 5.594 7.344 1 88.81 84 ASN A C 1
ATOM 671 O O . ASN A 1 84 ? 10.227 5.914 6.316 1 88.81 84 ASN A O 1
ATOM 675 N N . ASP A 1 85 ? 11.922 6.18 7.711 1 90.19 85 ASP A N 1
ATOM 676 C CA . ASP A 1 85 ? 12.492 7.281 6.945 1 90.19 85 ASP A CA 1
ATOM 677 C C . ASP A 1 85 ? 12.898 6.824 5.547 1 90.19 85 ASP A C 1
ATOM 679 O O . ASP A 1 85 ? 12.805 7.59 4.582 1 90.19 85 ASP A O 1
ATOM 683 N N . ILE A 1 86 ? 13.375 5.613 5.457 1 93.81 86 ILE A N 1
ATOM 684 C CA . ILE A 1 86 ? 13.797 5.078 4.164 1 93.81 86 ILE A CA 1
ATOM 685 C C . ILE A 1 86 ? 12.594 4.977 3.23 1 93.81 86 ILE A C 1
ATOM 687 O O . ILE A 1 86 ? 12.672 5.363 2.062 1 93.81 86 ILE A O 1
ATOM 691 N N . ALA A 1 87 ? 11.484 4.434 3.801 1 93.31 87 ALA A N 1
ATOM 692 C CA . ALA A 1 87 ? 10.258 4.32 3.012 1 93.31 87 ALA A CA 1
ATOM 693 C C . ALA A 1 87 ? 9.805 5.684 2.5 1 93.31 87 ALA A C 1
ATOM 695 O O . ALA A 1 87 ? 9.406 5.816 1.342 1 93.31 87 ALA A O 1
ATOM 696 N N . MET A 1 88 ? 9.93 6.645 3.355 1 89.62 88 MET A N 1
ATOM 697 C CA . MET A 1 88 ? 9.531 8 2.98 1 89.62 88 MET A CA 1
ATOM 698 C C . MET A 1 88 ? 10.43 8.539 1.871 1 89.62 88 MET A C 1
ATOM 700 O O . MET A 1 88 ? 9.938 9.125 0.9 1 89.62 88 MET A O 1
ATOM 704 N N . ARG A 1 89 ? 11.688 8.375 1.984 1 92 89 ARG A N 1
ATOM 705 C CA . ARG A 1 89 ? 12.625 8.836 0.967 1 92 89 ARG A CA 1
ATOM 706 C C . ARG A 1 89 ? 12.398 8.109 -0.355 1 92 89 ARG A C 1
ATOM 708 O O . ARG A 1 89 ? 12.492 8.711 -1.425 1 92 89 ARG A O 1
ATOM 715 N N . ALA A 1 90 ? 12.102 6.848 -0.252 1 94.94 90 ALA A N 1
ATOM 716 C CA . ALA A 1 90 ? 11.922 6.023 -1.443 1 94.94 90 ALA A CA 1
ATOM 717 C C . ALA A 1 90 ? 10.664 6.426 -2.207 1 94.94 90 ALA A C 1
ATOM 719 O O . ALA A 1 90 ? 10.508 6.094 -3.383 1 94.94 90 ALA A O 1
ATOM 720 N N . THR A 1 91 ? 9.727 7.113 -1.493 1 93.38 91 THR A N 1
ATOM 721 C CA . THR A 1 91 ? 8.453 7.441 -2.137 1 93.38 91 THR A CA 1
ATOM 722 C C . THR A 1 91 ? 8.32 8.953 -2.32 1 93.38 91 THR A C 1
ATOM 724 O O . THR A 1 91 ? 7.215 9.453 -2.535 1 93.38 91 THR A O 1
ATOM 727 N N . GLU A 1 92 ? 9.398 9.625 -2.061 1 90.06 92 GLU A N 1
ATOM 728 C CA . GLU A 1 92 ? 9.383 11.055 -2.373 1 90.06 92 GLU A CA 1
ATOM 729 C C . GLU A 1 92 ? 9.008 11.289 -3.832 1 90.06 92 GLU A C 1
ATOM 731 O O . GLU A 1 92 ? 8.242 12.211 -4.137 1 90.06 92 GLU A O 1
ATOM 736 N N . ASP A 1 93 ? 9.656 10.453 -4.648 1 90.94 93 ASP A N 1
ATOM 737 C CA . ASP A 1 93 ? 9.25 10.445 -6.051 1 90.94 93 ASP A CA 1
ATOM 738 C C . ASP A 1 93 ? 8.18 9.383 -6.301 1 90.94 93 ASP A C 1
ATOM 740 O O . ASP A 1 93 ? 8.359 8.219 -5.938 1 90.94 93 ASP A O 1
ATOM 744 N N . LEU A 1 94 ? 7.227 9.773 -6.852 1 92.62 94 LEU A N 1
ATOM 745 C CA . LEU A 1 94 ? 6.141 8.852 -7.152 1 92.62 94 LEU A CA 1
ATOM 746 C C . LEU A 1 94 ? 6.555 7.852 -8.227 1 92.62 94 LEU A C 1
ATOM 748 O O . LEU A 1 94 ? 6.273 6.656 -8.117 1 92.62 94 LEU A O 1
ATOM 752 N N . TYR A 1 95 ? 7.281 8.398 -9.203 1 95.62 95 TYR A N 1
ATOM 753 C CA . TYR A 1 95 ? 7.672 7.59 -10.352 1 95.62 95 TYR A CA 1
ATOM 754 C C . TYR A 1 95 ? 9.156 7.246 -10.289 1 95.62 95 TYR A C 1
ATOM 756 O O . TYR A 1 95 ? 9.984 8.094 -9.938 1 95.62 95 TYR A O 1
ATOM 764 N N . HIS A 1 96 ? 9.359 6.012 -10.602 1 97.62 96 HIS A N 1
ATOM 765 C CA . HIS A 1 96 ? 10.742 5.543 -10.68 1 97.62 96 HIS A CA 1
ATOM 766 C C . HIS A 1 96 ? 11.039 4.945 -12.047 1 97.62 96 HIS A C 1
ATOM 768 O O . HIS A 1 96 ? 10.188 4.273 -12.641 1 97.62 96 HIS A O 1
ATOM 774 N N . ASP A 1 97 ? 12.164 5.188 -12.508 1 97.88 97 ASP A N 1
ATOM 775 C CA . ASP A 1 97 ? 12.68 4.57 -13.727 1 97.88 97 ASP A CA 1
ATOM 776 C C . ASP A 1 97 ? 13.727 3.508 -13.406 1 97.88 97 ASP A C 1
ATOM 778 O O . ASP A 1 97 ? 14.789 3.82 -12.867 1 97.88 97 ASP A O 1
ATOM 782 N N . ILE A 1 98 ? 13.312 2.301 -13.695 1 97.44 98 ILE A N 1
ATOM 783 C CA . ILE A 1 98 ? 14.219 1.184 -13.453 1 97.44 98 ILE A CA 1
ATOM 784 C C . ILE A 1 98 ? 14.633 0.561 -14.789 1 97.44 98 ILE A C 1
ATOM 786 O O . ILE A 1 98 ? 13.906 -0.255 -15.352 1 97.44 98 ILE A O 1
ATOM 790 N N . ASN A 1 99 ? 15.789 0.897 -15.266 1 95.19 99 ASN A N 1
ATOM 791 C CA . ASN A 1 99 ? 16.328 0.406 -16.531 1 95.19 99 ASN A CA 1
ATOM 792 C C . ASN A 1 99 ? 15.383 0.686 -17.688 1 95.19 99 ASN A C 1
ATOM 794 O O . ASN A 1 99 ? 15.117 -0.197 -18.5 1 95.19 99 ASN A O 1
ATOM 798 N N . GLY A 1 100 ? 14.742 1.833 -17.625 1 96.25 100 GLY A N 1
ATOM 799 C CA . GLY A 1 100 ? 13.859 2.244 -18.719 1 96.25 100 GLY A CA 1
ATOM 800 C C . GLY A 1 100 ? 12.414 1.874 -18.484 1 96.25 100 GLY A C 1
ATOM 801 O O . GLY A 1 100 ? 11.539 2.215 -19.281 1 96.25 100 GLY A O 1
ATOM 802 N N . SER A 1 101 ? 12.164 1.167 -17.469 1 95.94 101 SER A N 1
ATOM 803 C CA . SER A 1 101 ? 10.812 0.786 -17.094 1 95.94 101 SER A CA 1
ATOM 804 C C . SER A 1 101 ? 10.281 1.668 -15.969 1 95.94 101 SER A C 1
ATOM 806 O O . SER A 1 101 ? 10.93 1.807 -14.922 1 95.94 101 SER A O 1
ATOM 808 N N . LYS A 1 102 ? 9.18 2.246 -16.172 1 96.94 102 LYS A N 1
ATOM 809 C CA . LYS A 1 102 ? 8.586 3.127 -15.172 1 96.94 102 LYS A CA 1
ATOM 810 C C . LYS A 1 102 ? 7.691 2.344 -14.211 1 96.94 102 LYS A C 1
ATOM 812 O O . LYS A 1 102 ? 6.91 1.493 -14.641 1 96.94 102 LYS A O 1
ATOM 817 N N . VAL A 1 103 ? 7.879 2.666 -12.906 1 96.94 103 VAL A N 1
ATOM 818 C CA . VAL A 1 103 ? 7.008 2.086 -11.891 1 96.94 103 VAL A CA 1
ATOM 819 C C . VAL A 1 103 ? 6.535 3.176 -10.93 1 96.94 103 VAL A C 1
ATOM 821 O O . VAL A 1 103 ? 7.094 4.277 -10.906 1 96.94 103 VAL A O 1
ATOM 824 N N . ILE A 1 104 ? 5.508 2.906 -10.219 1 95.94 104 ILE A N 1
ATOM 825 C CA . ILE A 1 104 ? 4.945 3.824 -9.234 1 95.94 104 ILE A CA 1
ATOM 826 C C . ILE A 1 104 ? 5.188 3.285 -7.828 1 95.94 104 ILE A C 1
ATOM 828 O O . ILE A 1 104 ? 4.98 2.098 -7.566 1 95.94 104 ILE A O 1
ATOM 832 N N . ALA A 1 105 ? 5.719 4.152 -6.953 1 96.44 105 ALA A N 1
ATOM 833 C CA . ALA A 1 105 ? 5.949 3.756 -5.566 1 96.44 105 ALA A CA 1
ATOM 834 C C . ALA A 1 105 ? 5.203 4.676 -4.605 1 96.44 105 ALA A C 1
ATOM 836 O O . ALA A 1 105 ? 5.309 5.902 -4.699 1 96.44 105 ALA A O 1
ATOM 837 N N . ARG A 1 106 ? 4.457 4.039 -3.723 1 93.75 106 ARG A N 1
ATOM 838 C CA . ARG A 1 106 ? 3.719 4.777 -2.703 1 93.75 106 ARG A CA 1
ATOM 839 C C . ARG A 1 106 ? 3.998 4.219 -1.312 1 93.75 106 ARG A C 1
ATOM 841 O O . ARG A 1 106 ? 4.195 3.012 -1.149 1 93.75 106 ARG A O 1
ATOM 848 N N . CYS A 1 107 ? 4 5.082 -0.334 1 92.88 107 CYS A N 1
ATOM 849 C CA . CYS A 1 107 ? 4.156 4.617 1.039 1 92.88 107 CYS A CA 1
ATOM 850 C C . CYS A 1 107 ? 2.82 4.16 1.613 1 92.88 107 CYS A C 1
ATOM 852 O O . CYS A 1 107 ? 1.764 4.637 1.2 1 92.88 107 CYS A O 1
ATOM 854 N N . LEU A 1 108 ? 2.908 3.262 2.535 1 91.94 108 LEU A N 1
ATOM 855 C CA . LEU A 1 108 ? 1.726 2.818 3.266 1 91.94 108 LEU A CA 1
ATOM 856 C C . LEU A 1 108 ? 1.555 3.613 4.555 1 91.94 108 LEU A C 1
ATOM 858 O O . LEU A 1 108 ? 2.516 3.799 5.309 1 91.94 108 LEU A O 1
ATOM 862 N N . GLY A 1 109 ? 0.37 4.137 4.734 1 84 109 GLY A N 1
ATOM 863 C CA . GLY A 1 109 ? 0.088 4.895 5.945 1 84 109 GLY A CA 1
ATOM 864 C C . GLY A 1 109 ? -1.311 4.656 6.484 1 84 109 GLY A C 1
ATOM 865 O O . GLY A 1 109 ? -2.078 3.881 5.914 1 84 109 GLY A O 1
ATOM 866 N N . TRP A 1 110 ? -1.566 5.043 7.75 1 74.81 110 TRP A N 1
ATOM 867 C CA . TRP A 1 110 ? -2.918 5.082 8.297 1 74.81 110 TRP A CA 1
ATOM 868 C C . TRP A 1 110 ? -3.139 6.352 9.109 1 74.81 110 TRP A C 1
ATOM 870 O O . TRP A 1 110 ? -2.184 6.949 9.617 1 74.81 110 TRP A O 1
ATOM 880 N N . ARG A 1 111 ? -4.16 7.23 8.742 1 63.94 111 ARG A N 1
ATOM 881 C CA . ARG A 1 111 ? -4.441 8.578 9.227 1 63.94 111 ARG A CA 1
ATOM 882 C C . ARG A 1 111 ? -4.691 8.578 10.734 1 63.94 111 ARG A C 1
ATOM 884 O O . ARG A 1 111 ? -5.082 9.594 11.305 1 63.94 111 ARG A O 1
ATOM 891 N N . LYS A 1 112 ? -4.387 7.977 11.742 1 53.97 112 LYS A N 1
ATOM 892 C CA . LYS A 1 112 ? -5.047 8.422 12.969 1 53.97 112 LYS A CA 1
ATOM 893 C C . LYS A 1 112 ? -4.949 9.938 13.125 1 53.97 112 LYS A C 1
ATOM 895 O O . LYS A 1 112 ? -5.863 10.57 13.656 1 53.97 112 LYS A O 1
ATOM 900 N N . ASP A 1 113 ? -3.787 10.641 13.133 1 44.03 113 ASP A N 1
ATOM 901 C CA . ASP A 1 113 ? -3.723 11.891 13.891 1 44.03 113 ASP A CA 1
ATOM 902 C C . ASP A 1 113 ? -4.465 13.008 13.164 1 44.03 113 ASP A C 1
ATOM 904 O O . ASP A 1 113 ? -3.873 13.742 12.375 1 44.03 113 ASP A O 1
ATOM 908 N N . LEU A 1 114 ? -5.539 12.711 12.539 1 35.69 114 LEU A N 1
ATOM 909 C CA . LEU A 1 114 ? -6.156 14.031 12.586 1 35.69 114 LEU A CA 1
ATOM 910 C C . LEU A 1 114 ? -6.594 14.375 14.008 1 35.69 114 LEU A C 1
ATOM 912 O O . LEU A 1 114 ? -7.141 13.531 14.719 1 35.69 114 LEU A O 1
ATOM 916 N N . MET B 1 1 ? -37.531 62 35.969 1 37.47 1 MET B N 1
ATOM 917 C CA . MET B 1 1 ? -36.375 61.656 35.156 1 37.47 1 MET B CA 1
ATOM 918 C C . MET B 1 1 ? -36.438 60.156 34.781 1 37.47 1 MET B C 1
ATOM 920 O O . MET B 1 1 ? -36.344 59.281 35.656 1 37.47 1 MET B O 1
ATOM 924 N N . SER B 1 2 ? -37.344 59.812 33.781 1 45.78 2 SER B N 1
ATOM 925 C CA . SER B 1 2 ? -37.719 58.594 33.094 1 45.78 2 SER B CA 1
ATOM 926 C C . SER B 1 2 ? -36.5 57.875 32.531 1 45.78 2 SER B C 1
ATOM 928 O O . SER B 1 2 ? -35.594 58.531 31.969 1 45.78 2 SER B O 1
ATOM 930 N N . ASP B 1 3 ? -36.156 56.719 33.156 1 43.59 3 ASP B N 1
ATOM 931 C CA . ASP B 1 3 ? -35.062 55.75 32.938 1 43.59 3 ASP B CA 1
ATOM 932 C C . ASP B 1 3 ? -35.062 55.281 31.469 1 43.59 3 ASP B C 1
ATOM 934 O O . ASP B 1 3 ? -35.906 54.469 31.062 1 43.59 3 ASP B O 1
ATOM 938 N N . ILE B 1 4 ? -34.781 56.125 30.469 1 53.44 4 ILE B N 1
ATOM 939 C CA . ILE B 1 4 ? -34.594 55.875 29.047 1 53.44 4 ILE B CA 1
ATOM 940 C C . ILE B 1 4 ? -33.594 54.75 28.828 1 53.44 4 ILE B C 1
ATOM 942 O O . ILE B 1 4 ? -33.438 54.281 27.703 1 53.44 4 ILE B O 1
ATOM 946 N N . LEU B 1 5 ? -32.844 54.438 29.922 1 48 5 LEU B N 1
ATOM 947 C CA . LEU B 1 5 ? -31.719 53.562 29.641 1 48 5 LEU B CA 1
ATOM 948 C C . LEU B 1 5 ? -32.219 52.156 29.266 1 48 5 LEU B C 1
ATOM 950 O O . LEU B 1 5 ? -31.406 51.281 28.891 1 48 5 LEU B O 1
ATOM 954 N N . SER B 1 6 ? -33.469 51.875 29.562 1 48.69 6 SER B N 1
ATOM 955 C CA . SER B 1 6 ? -33.812 50.469 29.438 1 48.69 6 SER B CA 1
ATOM 956 C C . SER B 1 6 ? -33.75 50 27.984 1 48.69 6 SER B C 1
ATOM 958 O O . SER B 1 6 ? -33.844 48.812 27.703 1 48.69 6 SER B O 1
ATOM 960 N N . LEU B 1 7 ? -34.062 50.875 27.031 1 47.47 7 LEU B N 1
ATOM 961 C CA . LEU B 1 7 ? -34.375 50.312 25.734 1 47.47 7 LEU B CA 1
ATOM 962 C C . LEU B 1 7 ? -33.094 50 24.953 1 47.47 7 LEU B C 1
ATOM 964 O O . LEU B 1 7 ? -33.156 49.812 23.734 1 47.47 7 LEU B O 1
ATOM 968 N N . LEU B 1 8 ? -31.984 50.25 25.547 1 44.5 8 LEU B N 1
ATOM 969 C CA . LEU B 1 8 ? -30.906 50 24.609 1 44.5 8 LEU B CA 1
ATOM 970 C C . LEU B 1 8 ? -30.922 48.531 24.188 1 44.5 8 LEU B C 1
ATOM 972 O O . LEU B 1 8 ? -31 47.625 25.031 1 44.5 8 LEU B O 1
ATOM 976 N N . PRO B 1 9 ? -31.484 48.281 23.047 1 44.09 9 PRO B N 1
ATOM 977 C CA . PRO B 1 9 ? -31.391 46.906 22.562 1 44.09 9 PRO B CA 1
ATOM 978 C C . PRO B 1 9 ? -30.016 46.281 22.75 1 44.09 9 PRO B C 1
ATOM 980 O O . PRO B 1 9 ? -29.016 47 22.75 1 44.09 9 PRO B O 1
ATOM 983 N N . THR B 1 10 ? -29.906 45.406 23.766 1 46.81 10 THR B N 1
ATOM 984 C CA . THR B 1 10 ? -28.75 44.531 23.906 1 46.81 10 THR B CA 1
ATOM 985 C C . THR B 1 10 ? -28.328 43.969 22.547 1 46.81 10 THR B C 1
ATOM 987 O O . THR B 1 10 ? -29.109 43.312 21.875 1 46.81 10 THR B O 1
ATOM 990 N N . ILE B 1 11 ? -27.672 44.844 21.781 1 41.66 11 ILE B N 1
ATOM 991 C CA . ILE B 1 11 ? -27.016 44.281 20.594 1 41.66 11 ILE B CA 1
ATOM 992 C C . ILE B 1 11 ? -26.266 43 20.984 1 41.66 11 ILE B C 1
ATOM 994 O O . ILE B 1 11 ? -25.344 43.031 21.797 1 41.66 11 ILE B O 1
ATOM 998 N N . SER B 1 12 ? -27.016 41.938 21.375 1 40.56 12 SER B N 1
ATOM 999 C CA . SER B 1 12 ? -26.344 40.625 21.391 1 40.56 12 SER B CA 1
ATOM 1000 C C . SER B 1 12 ? -25.422 40.469 20.188 1 40.56 12 SER B C 1
ATOM 1002 O O . SER B 1 12 ? -25.891 40.406 19.047 1 40.56 12 SER B O 1
ATOM 1004 N N . ASP B 1 13 ? -24.391 41.375 20.062 1 37.44 13 ASP B N 1
ATOM 1005 C CA . ASP B 1 13 ? -23.344 41.125 19.078 1 37.44 13 ASP B CA 1
ATOM 1006 C C . ASP B 1 13 ? -22.953 39.656 19.062 1 37.44 13 ASP B C 1
ATOM 1008 O O . ASP B 1 13 ? -22.188 39.188 19.906 1 37.44 13 ASP B O 1
ATOM 1012 N N . ASP B 1 14 ? -23.953 38.75 18.922 1 39.31 14 ASP B N 1
ATOM 1013 C CA . ASP B 1 14 ? -23.5 37.469 18.406 1 39.31 14 ASP B CA 1
ATOM 1014 C C . ASP B 1 14 ? -22.469 37.656 17.297 1 39.31 14 ASP B C 1
ATOM 1016 O O . ASP B 1 14 ? -22.828 37.875 16.141 1 39.31 14 ASP B O 1
ATOM 1020 N N . ILE B 1 15 ? -21.531 38.5 17.5 1 39.06 15 ILE B N 1
ATOM 1021 C CA . ILE B 1 15 ? -20.375 38.344 16.641 1 39.06 15 ILE B CA 1
ATOM 1022 C C . ILE B 1 15 ? -20.047 36.844 16.5 1 39.06 15 ILE B C 1
ATOM 1024 O O . ILE B 1 15 ? -19.625 36.219 17.453 1 39.06 15 ILE B O 1
ATOM 1028 N N . GLN B 1 16 ? -20.984 36.094 15.883 1 35.38 16 GLN B N 1
ATOM 1029 C CA . GLN B 1 16 ? -20.547 34.812 15.312 1 35.38 16 GLN B CA 1
ATOM 1030 C C . GLN B 1 16 ? -19.125 34.938 14.758 1 35.38 16 GLN B C 1
ATOM 1032 O O . GLN B 1 16 ? -18.875 35.688 13.812 1 35.38 16 GLN B O 1
ATOM 1037 N N . LEU B 1 17 ? -18.109 35.219 15.578 1 35.69 17 LEU B N 1
ATOM 1038 C CA . LEU B 1 17 ? -16.812 34.812 15.062 1 35.69 17 LEU B CA 1
ATOM 1039 C C . LEU B 1 17 ? -16.938 33.719 14.031 1 35.69 17 LEU B C 1
ATOM 1041 O O . LEU B 1 17 ? -17.328 32.594 14.367 1 35.69 17 LEU B O 1
ATOM 1045 N N . GLU B 1 18 ? -17.562 34 12.906 1 34.44 18 GLU B N 1
ATOM 1046 C CA . GLU B 1 18 ? -17.234 33.094 11.805 1 34.44 18 GLU B CA 1
ATOM 1047 C C . GLU B 1 18 ? -15.828 32.531 11.961 1 34.44 18 GLU B C 1
ATOM 1049 O O . GLU B 1 18 ? -14.852 33.281 11.875 1 34.44 18 GLU B O 1
ATOM 1054 N N . GLU B 1 19 ? -15.516 31.812 13.008 1 35.34 19 GLU B N 1
ATOM 1055 C CA . GLU B 1 19 ? -14.344 30.953 12.875 1 35.34 19 GLU B CA 1
ATOM 1056 C C . GLU B 1 19 ? -14.016 30.688 11.406 1 35.34 19 GLU B C 1
ATOM 1058 O O . GLU B 1 19 ? -14.805 30.078 10.695 1 35.34 19 GLU B O 1
ATOM 1063 N N . PHE B 1 20 ? -13.562 31.688 10.758 1 37.47 20 PHE B N 1
ATOM 1064 C CA . PHE B 1 20 ? -12.789 31.328 9.578 1 37.47 20 PHE B CA 1
ATOM 1065 C C . PHE B 1 20 ? -12.203 29.922 9.734 1 37.47 20 PHE B C 1
ATOM 1067 O O . PHE B 1 20 ? -11.188 29.75 10.422 1 37.47 20 PHE B O 1
ATOM 1074 N N . LYS B 1 21 ? -13.031 29.016 10.055 1 38.53 21 LYS B N 1
ATOM 1075 C CA . LYS B 1 21 ? -12.57 27.672 9.711 1 38.53 21 LYS B CA 1
ATOM 1076 C C . LYS B 1 21 ? -11.711 27.688 8.453 1 38.53 21 LYS B C 1
ATOM 1078 O O . LYS B 1 21 ? -12.227 27.812 7.344 1 38.53 21 LYS B O 1
ATOM 1083 N N . ILE B 1 22 ? -10.695 28.5 8.32 1 36.5 22 ILE B N 1
ATOM 1084 C CA . ILE B 1 22 ? -9.672 28.109 7.359 1 36.5 22 ILE B CA 1
ATOM 1085 C C . ILE B 1 22 ? -9.672 26.594 7.211 1 36.5 22 ILE B C 1
ATOM 1087 O O . ILE B 1 22 ? -9.281 25.875 8.133 1 36.5 22 ILE B O 1
ATOM 1091 N N . SER B 1 23 ? -10.758 26.094 6.762 1 39.62 23 SER B N 1
ATOM 1092 C CA . SER B 1 23 ? -10.555 24.719 6.301 1 39.62 23 SER B CA 1
ATOM 1093 C C . SER B 1 23 ? -9.125 24.516 5.801 1 39.62 23 SER B C 1
ATOM 1095 O O . SER B 1 23 ? -8.766 25 4.727 1 39.62 23 SER B O 1
ATOM 1097 N N . ARG B 1 24 ? -8.156 24.906 6.664 1 39.44 24 ARG B N 1
ATOM 1098 C CA . ARG B 1 24 ? -6.832 24.516 6.191 1 39.44 24 ARG B CA 1
ATOM 1099 C C . ARG B 1 24 ? -6.918 23.359 5.211 1 39.44 24 ARG B C 1
ATOM 1101 O O . ARG B 1 24 ? -7.324 22.25 5.582 1 39.44 24 ARG B O 1
ATOM 1108 N N . LYS B 1 25 ? -7.539 23.641 4.055 1 40.81 25 LYS B N 1
ATOM 1109 C CA . LYS B 1 25 ? -7.344 22.641 3.014 1 40.81 25 LYS B CA 1
ATOM 1110 C C . LYS B 1 25 ? -6.027 21.891 3.211 1 40.81 25 LYS B C 1
ATOM 1112 O O . LYS B 1 25 ? -4.961 22.5 3.258 1 40.81 25 LYS B O 1
ATOM 1117 N N . GLN B 1 26 ? -6.078 21.094 4.238 1 43.28 26 GLN B N 1
ATOM 1118 C CA . GLN B 1 26 ? -4.891 20.234 4.254 1 43.28 26 GLN B CA 1
ATOM 1119 C C . GLN B 1 26 ? -4.367 20 2.838 1 43.28 26 GLN B C 1
ATOM 1121 O O . GLN B 1 26 ? -5.145 19.797 1.907 1 43.28 26 GLN B O 1
ATOM 1126 N N . PRO B 1 27 ? -3.348 20.734 2.561 1 43.28 27 PRO B N 1
ATOM 1127 C CA . PRO B 1 27 ? -2.805 20.438 1.232 1 43.28 27 PRO B CA 1
ATOM 1128 C C . PRO B 1 27 ? -3.205 19.062 0.724 1 43.28 27 PRO B C 1
ATOM 1130 O O . PRO B 1 27 ? -3.424 18.141 1.521 1 43.28 27 PRO B O 1
ATOM 1133 N N . PRO B 1 28 ? -3.898 19.109 -0.444 1 47.09 28 PRO B N 1
ATOM 1134 C CA . PRO B 1 28 ? -4.277 17.781 -0.961 1 47.09 28 PRO B CA 1
ATOM 1135 C C . PRO B 1 28 ? -3.268 16.703 -0.606 1 47.09 28 PRO B C 1
ATOM 1137 O O . PRO B 1 28 ? -2.09 16.812 -0.956 1 47.09 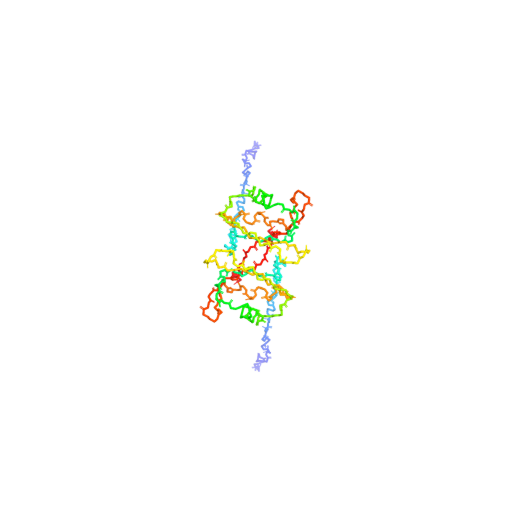28 PRO B O 1
ATOM 1140 N N . ARG B 1 29 ? -3.371 16.266 0.691 1 53.66 29 ARG B N 1
ATOM 1141 C CA . ARG B 1 29 ? -2.49 15.148 1.02 1 53.66 29 ARG B CA 1
ATOM 1142 C C . ARG B 1 29 ? -2.406 14.156 -0.137 1 53.66 29 ARG B C 1
ATOM 1144 O O . ARG B 1 29 ? -3.42 13.836 -0.762 1 53.66 29 ARG B O 1
ATOM 1151 N N . ASN B 1 30 ? -1.39 14.125 -0.739 1 64.31 30 ASN B N 1
ATOM 1152 C CA . ASN B 1 30 ? -1.1 13.219 -1.851 1 64.31 30 ASN B CA 1
ATOM 1153 C C . ASN B 1 30 ? -1.566 11.797 -1.557 1 64.31 30 ASN B C 1
ATOM 1155 O O . ASN B 1 30 ? -0.75 10.883 -1.448 1 64.31 30 ASN B O 1
ATOM 1159 N N . ARG B 1 31 ? -2.916 11.836 -0.934 1 70.12 31 ARG B N 1
ATOM 1160 C CA . ARG B 1 31 ? -3.457 10.508 -0.638 1 70.12 31 ARG B CA 1
ATOM 1161 C C . ARG B 1 31 ? -4.18 9.93 -1.849 1 70.12 31 ARG B C 1
ATOM 1163 O O . ARG B 1 31 ? -4.793 10.664 -2.623 1 70.12 31 ARG B O 1
ATOM 1170 N N . SER B 1 32 ? -3.902 8.594 -1.986 1 80.88 32 SER B N 1
ATOM 1171 C CA . SER B 1 32 ? -4.48 7.879 -3.121 1 80.88 32 SER B CA 1
ATOM 1172 C C . SER B 1 32 ? -5.883 7.371 -2.797 1 80.88 32 SER B C 1
ATOM 1174 O O . SER B 1 32 ? -6.328 7.445 -1.649 1 80.88 32 SER B O 1
ATOM 1176 N N . GLN B 1 33 ? -6.668 7.07 -3.732 1 93.25 33 GLN B N 1
ATOM 1177 C CA . GLN B 1 33 ? -7.957 6.387 -3.672 1 93.25 33 GLN B CA 1
ATOM 1178 C C . GLN B 1 33 ? -7.777 4.902 -3.365 1 93.25 33 GLN B C 1
ATOM 1180 O O . GLN B 1 33 ? -8.75 4.152 -3.305 1 93.25 33 GLN B O 1
ATOM 1185 N N . LYS B 1 34 ? -6.52 4.551 -3.033 1 94.94 34 LYS B N 1
ATOM 1186 C CA . LYS B 1 34 ? -6.199 3.133 -2.906 1 94.94 34 LYS B CA 1
ATOM 1187 C C . LYS B 1 34 ? -5.84 2.777 -1.466 1 94.94 34 LYS B C 1
ATOM 1189 O O . LYS B 1 34 ? -5.203 3.566 -0.766 1 94.94 34 LYS B O 1
ATOM 1194 N N . ILE B 1 35 ? -6.246 1.621 -1.086 1 96.12 35 ILE B N 1
ATOM 1195 C CA . ILE B 1 35 ? -5.793 1.052 0.18 1 96.12 35 ILE B CA 1
ATOM 1196 C C . ILE B 1 35 ? -5.18 -0.324 -0.062 1 96.12 35 ILE B C 1
ATOM 1198 O O . ILE B 1 35 ? -5.504 -0.991 -1.048 1 96.12 35 ILE B O 1
ATOM 1202 N N . PHE B 1 36 ? -4.359 -0.656 0.776 1 96 36 PHE B N 1
ATOM 1203 C CA . PHE B 1 36 ? -3.721 -1.966 0.771 1 96 36 PHE B CA 1
ATOM 1204 C C . PHE B 1 36 ? -4.098 -2.756 2.018 1 96 36 PHE B C 1
ATOM 1206 O O . PHE B 1 36 ? -4 -2.244 3.135 1 96 36 PHE B O 1
ATOM 1213 N N . ILE B 1 37 ? -4.555 -3.994 1.783 1 96.62 37 ILE B N 1
ATOM 1214 C CA . ILE B 1 37 ? -4.988 -4.871 2.865 1 96.62 37 ILE B CA 1
ATOM 1215 C C . ILE B 1 37 ? -3.963 -5.988 3.066 1 96.62 37 ILE B C 1
ATOM 1217 O O . ILE B 1 37 ? -3.549 -6.637 2.104 1 96.62 37 ILE B O 1
ATOM 1221 N N . GLU B 1 38 ? -3.574 -6.156 4.305 1 93.69 38 GLU B N 1
ATOM 1222 C CA . GLU B 1 38 ? -2.586 -7.176 4.641 1 93.69 38 GLU B CA 1
ATOM 1223 C C . GLU B 1 38 ? -3.162 -8.203 5.613 1 93.69 38 GLU B C 1
ATOM 1225 O O . GLU B 1 38 ? -4.25 -8 6.16 1 93.69 38 GLU B O 1
ATOM 1230 N N . ASP B 1 39 ? -2.426 -9.312 5.715 1 93.06 39 ASP B N 1
ATOM 1231 C CA . ASP B 1 39 ? -2.666 -10.344 6.723 1 93.06 39 ASP B CA 1
ATOM 1232 C C . ASP B 1 39 ? -4.043 -10.984 6.539 1 93.06 39 ASP B C 1
ATOM 1234 O O . ASP B 1 39 ? -4.766 -11.195 7.516 1 93.06 39 ASP B O 1
ATOM 1238 N N . ILE B 1 40 ? -4.379 -11.281 5.34 1 94.31 40 ILE B N 1
ATOM 1239 C CA . ILE B 1 40 ? -5.652 -11.93 5.051 1 94.31 40 ILE B CA 1
ATOM 1240 C C . ILE B 1 40 ? -5.531 -13.43 5.289 1 94.31 40 ILE B C 1
ATOM 1242 O O . ILE B 1 40 ? -4.793 -14.117 4.582 1 94.31 40 ILE B O 1
ATOM 1246 N N . PRO B 1 41 ? -6.242 -13.883 6.223 1 92.25 41 PRO B N 1
ATOM 1247 C CA . PRO B 1 41 ? -6.164 -15.328 6.461 1 92.25 41 PRO B CA 1
ATOM 1248 C C . PRO B 1 41 ? -6.68 -16.141 5.277 1 92.25 41 PRO B C 1
ATOM 1250 O O . PRO B 1 41 ? -7.586 -15.711 4.562 1 92.25 41 PRO B O 1
ATOM 1253 N N . ASP B 1 42 ? -6.18 -17.359 4.977 1 87.88 42 ASP B N 1
ATOM 1254 C CA . ASP B 1 42 ? -6.531 -18.234 3.857 1 87.88 42 ASP B CA 1
ATOM 1255 C C . ASP B 1 42 ? -8.016 -18.594 3.893 1 87.88 42 ASP B C 1
ATOM 1257 O O . ASP B 1 42 ? -8.633 -18.781 2.846 1 87.88 42 ASP B O 1
ATOM 1261 N N . GLY B 1 43 ? -8.711 -18.547 4.941 1 87.94 43 GLY B N 1
ATOM 1262 C CA . GLY B 1 43 ? -10.102 -18.953 5.066 1 87.94 43 GLY B CA 1
ATOM 1263 C C . GLY B 1 43 ? -11.086 -17.812 4.883 1 87.94 43 GLY B C 1
ATOM 1264 O O . GLY B 1 43 ? -12.297 -18.047 4.828 1 87.94 43 GLY B O 1
ATOM 1265 N N . LEU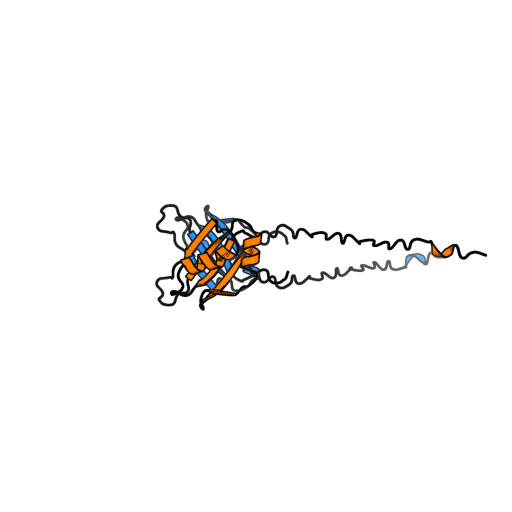 B 1 44 ? -10.586 -16.656 4.723 1 93.19 44 LEU B N 1
ATOM 1266 C CA . LEU B 1 44 ? -11.477 -15.508 4.566 1 93.19 44 LEU B CA 1
ATOM 1267 C C . LEU B 1 44 ? -11.891 -15.336 3.107 1 93.19 44 LEU B C 1
ATOM 1269 O O . LEU B 1 44 ? -11.055 -15.047 2.25 1 93.19 44 LEU B O 1
ATOM 1273 N N . PRO B 1 45 ? -13.188 -15.523 2.797 1 94.38 45 PRO B N 1
ATOM 1274 C CA . PRO B 1 45 ? -13.648 -15.391 1.412 1 94.38 45 PRO B CA 1
ATOM 1275 C C . PRO B 1 45 ? -13.461 -13.977 0.858 1 94.38 45 PRO B C 1
ATOM 1277 O O . PRO B 1 45 ? -13.656 -13 1.578 1 94.38 45 PRO B O 1
ATOM 1280 N N . VAL B 1 46 ? -13.094 -13.945 -0.42 1 92.88 46 VAL B N 1
ATOM 1281 C CA . VAL B 1 46 ? -12.867 -12.68 -1.114 1 92.88 46 VAL B CA 1
ATOM 1282 C C . VAL B 1 46 ? -14.133 -11.82 -1.047 1 92.88 46 VAL B C 1
ATOM 1284 O O . VAL B 1 46 ? -14.047 -10.602 -0.87 1 92.88 46 VAL B O 1
ATOM 1287 N N . GLU B 1 47 ? -15.305 -12.375 -1.21 1 96.5 47 GLU B N 1
ATOM 1288 C CA . GLU B 1 47 ? -16.578 -11.656 -1.188 1 96.5 47 GLU B CA 1
ATOM 1289 C C . GLU B 1 47 ? -16.75 -10.898 0.124 1 96.5 47 GLU B C 1
ATOM 1291 O O . GLU B 1 47 ? -17.328 -9.805 0.142 1 96.5 47 GLU B O 1
ATOM 1296 N N . ASP B 1 48 ? -16.266 -11.453 1.231 1 97.62 48 ASP B N 1
ATOM 1297 C CA . ASP B 1 48 ? -16.391 -10.812 2.537 1 97.62 48 ASP B CA 1
ATOM 1298 C C . ASP B 1 48 ? -15.508 -9.578 2.635 1 97.62 48 ASP B C 1
ATOM 1300 O O . ASP B 1 48 ? -15.883 -8.578 3.246 1 97.62 48 ASP B O 1
ATOM 1304 N N . ILE B 1 49 ? -14.375 -9.664 2.061 1 97.31 49 ILE B N 1
ATOM 1305 C CA . ILE B 1 49 ? -13.453 -8.531 2.045 1 97.31 49 ILE B CA 1
ATOM 1306 C C . ILE B 1 49 ? -14.062 -7.383 1.247 1 97.31 49 ILE B C 1
ATOM 1308 O O . ILE B 1 49 ? -14.109 -6.246 1.722 1 97.31 49 ILE B O 1
ATOM 1312 N N . ILE B 1 50 ? -14.625 -7.707 0.048 1 97.25 50 ILE B N 1
ATOM 1313 C CA . ILE B 1 50 ? -15.203 -6.711 -0.843 1 97.25 50 ILE B CA 1
ATOM 1314 C C . ILE B 1 50 ? -16.438 -6.082 -0.185 1 97.25 50 ILE B C 1
ATOM 1316 O O . ILE B 1 50 ? -16.625 -4.867 -0.253 1 97.25 50 ILE B O 1
ATOM 1320 N N . SER B 1 51 ? -17.156 -6.934 0.4 1 97.94 51 SER B N 1
ATOM 1321 C CA . SER B 1 51 ? -18.344 -6.441 1.081 1 97.94 51 SER B CA 1
ATOM 1322 C C . SER B 1 51 ? -17.984 -5.516 2.236 1 97.94 51 SER B C 1
ATOM 1324 O O . SER B 1 51 ? -18.609 -4.461 2.412 1 97.94 51 SER B O 1
ATOM 1326 N N . HIS B 1 52 ? -17.062 -5.875 3.021 1 98.25 52 HIS B N 1
ATOM 1327 C CA . HIS B 1 52 ? -16.641 -5.082 4.168 1 98.25 52 HIS B CA 1
ATOM 1328 C C . HIS B 1 52 ? -16.156 -3.701 3.729 1 98.25 52 HIS B C 1
ATOM 1330 O O . HIS B 1 52 ? -16.656 -2.684 4.219 1 98.25 52 HIS B O 1
ATOM 1336 N N . PHE B 1 53 ? -15.289 -3.611 2.812 1 98.12 53 PHE B N 1
ATOM 1337 C CA . PHE B 1 53 ? -14.727 -2.326 2.412 1 98.12 53 PHE B CA 1
ATOM 1338 C C . PHE B 1 53 ? -15.672 -1.594 1.464 1 98.12 53 PHE B C 1
ATOM 1340 O O . PHE B 1 53 ? -15.602 -0.37 1.334 1 98.12 53 PHE B O 1
ATOM 1347 N N . GLY B 1 54 ? -16.484 -2.379 0.75 1 98.06 54 GLY B N 1
ATOM 1348 C CA . GLY B 1 54 ? -17.531 -1.763 -0.052 1 98.06 54 GLY B CA 1
ATOM 1349 C C . GLY B 1 54 ? -18.516 -0.941 0.769 1 98.06 54 GLY B C 1
ATOM 1350 O O . GLY B 1 54 ? -19.203 -0.068 0.234 1 98.06 54 GLY B O 1
ATOM 1351 N N . SER B 1 55 ? -18.625 -1.221 2.031 1 97.75 55 SER B N 1
ATOM 1352 C CA . SER B 1 55 ? -19.516 -0.488 2.922 1 97.75 55 SER B CA 1
ATOM 1353 C C . SER B 1 55 ? -19.047 0.945 3.129 1 97.75 55 SER B C 1
ATOM 1355 O O . SER B 1 55 ? -19.812 1.806 3.561 1 97.75 55 SER B O 1
ATOM 1357 N N . TYR B 1 56 ? -17.828 1.197 2.904 1 97.06 56 TYR B N 1
ATOM 1358 C CA . TYR B 1 56 ? -17.297 2.545 3.049 1 97.06 56 TYR B CA 1
ATOM 1359 C C . TYR B 1 56 ? -17.578 3.383 1.807 1 97.06 56 TYR B C 1
ATOM 1361 O O . TYR B 1 56 ? -17.516 4.613 1.85 1 97.06 56 TYR B O 1
ATOM 1369 N N . GLY B 1 57 ? -17.703 2.721 0.677 1 97.19 57 GLY B N 1
ATOM 1370 C CA . GLY B 1 57 ? -17.953 3.42 -0.573 1 97.19 57 GLY B CA 1
ATOM 1371 C C . GLY B 1 57 ? -17.812 2.529 -1.793 1 97.19 57 GLY B C 1
ATOM 1372 O O . GLY B 1 57 ? -17.578 1.326 -1.666 1 97.19 57 GLY B O 1
ATOM 1373 N N . ASN B 1 58 ? -17.953 3.146 -2.912 1 97.56 58 ASN B N 1
ATOM 1374 C CA . ASN B 1 58 ? -17.906 2.422 -4.176 1 97.56 58 ASN B CA 1
ATOM 1375 C C . ASN B 1 58 ? -16.484 1.975 -4.516 1 97.56 58 ASN B C 1
ATOM 1377 O O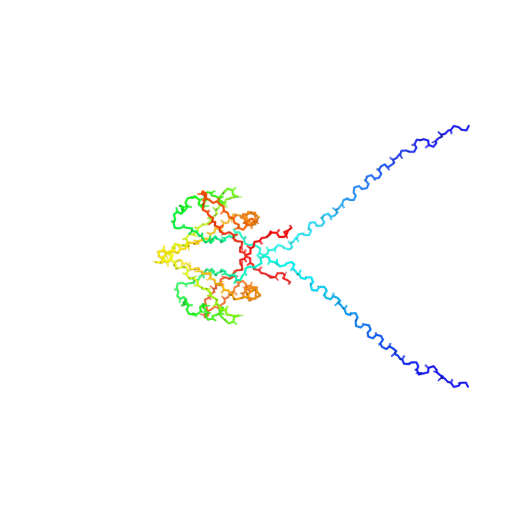 . ASN B 1 58 ? -15.562 2.791 -4.535 1 97.56 58 ASN B O 1
ATOM 1381 N N . ILE B 1 59 ? -16.375 0.695 -4.836 1 97.62 59 ILE B N 1
ATOM 1382 C CA . ILE B 1 59 ? -15.086 0.128 -5.207 1 97.62 59 ILE B CA 1
ATOM 1383 C C . ILE B 1 59 ? -14.953 0.097 -6.727 1 97.62 59 ILE B C 1
ATOM 1385 O O . ILE B 1 59 ? -15.789 -0.489 -7.418 1 97.62 59 ILE B O 1
ATOM 1389 N N . LEU B 1 60 ? -13.914 0.713 -7.227 1 96.38 60 LEU B N 1
ATOM 1390 C CA . LEU B 1 60 ? -13.664 0.759 -8.664 1 96.38 60 LEU B CA 1
ATOM 1391 C C . LEU B 1 60 ? -12.828 -0.44 -9.102 1 96.38 60 LEU B C 1
ATOM 1393 O O . LEU B 1 60 ? -12.992 -0.934 -10.227 1 96.38 60 LEU B O 1
ATOM 1397 N N . TYR B 1 61 ? -11.93 -0.827 -8.273 1 93.19 61 TYR B N 1
ATOM 1398 C CA . TYR B 1 61 ? -10.961 -1.863 -8.609 1 93.19 61 TYR B CA 1
ATOM 1399 C C . TYR B 1 61 ? -10.516 -2.613 -7.355 1 93.19 61 TYR B C 1
ATOM 1401 O O . TYR B 1 61 ? -10.367 -2.018 -6.285 1 93.19 61 TYR B O 1
ATOM 1409 N N . SER B 1 62 ? -10.461 -3.895 -7.484 1 94.56 62 SER B N 1
ATOM 1410 C CA . SER B 1 62 ? -9.914 -4.715 -6.41 1 94.56 62 SER B CA 1
ATOM 1411 C C . SER B 1 62 ? -9.109 -5.883 -6.961 1 94.56 62 SER B C 1
ATOM 1413 O O . SER B 1 62 ? -9.469 -6.465 -7.988 1 94.56 62 SER B O 1
ATOM 1415 N N . LYS B 1 63 ? -7.996 -6.156 -6.316 1 91.38 63 LYS B N 1
ATOM 1416 C CA . LYS B 1 63 ? -7.137 -7.281 -6.676 1 91.38 63 LYS B CA 1
ATOM 1417 C C . LYS B 1 63 ? -6.629 -8.008 -5.43 1 91.38 63 LYS B C 1
ATOM 1419 O O . LYS B 1 63 ? -6.039 -7.383 -4.543 1 91.38 63 LYS B O 1
ATOM 1424 N N . LEU B 1 64 ? -6.938 -9.227 -5.383 1 90.44 64 LEU B N 1
ATOM 1425 C CA . LEU B 1 64 ? -6.473 -10.039 -4.27 1 90.44 64 LEU B CA 1
ATOM 1426 C C . LEU B 1 64 ? -5.238 -10.844 -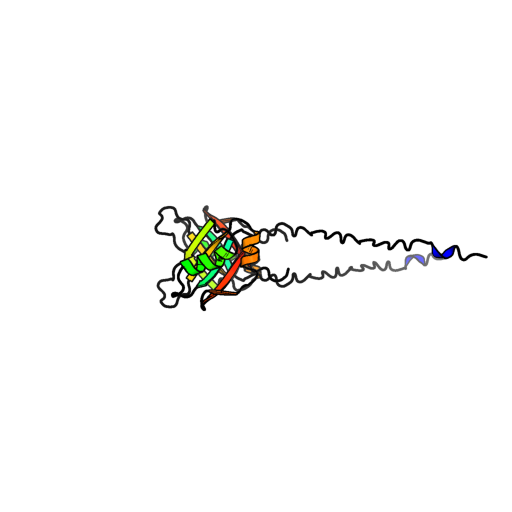4.664 1 90.44 64 LEU B C 1
ATOM 1428 O O . LEU B 1 64 ? -5.207 -11.461 -5.73 1 90.44 64 LEU B O 1
ATOM 1432 N N . PHE B 1 65 ? -4.195 -10.641 -3.875 1 86.44 65 PHE B N 1
ATOM 1433 C CA . PHE B 1 65 ? -2.951 -11.352 -4.137 1 86.44 65 PHE B CA 1
ATOM 1434 C C . PHE B 1 65 ? -2.869 -12.625 -3.307 1 86.44 65 PHE B C 1
ATOM 1436 O O . PHE B 1 65 ? -2.98 -12.578 -2.08 1 86.44 65 PHE B O 1
ATOM 1443 N N . ASN B 1 66 ? -3.168 -13.672 -3.992 1 70.69 66 ASN B N 1
ATOM 1444 C CA . ASN B 1 66 ? -3.203 -14.969 -3.332 1 70.69 66 ASN B CA 1
ATOM 1445 C C . ASN B 1 66 ? -1.819 -15.391 -2.848 1 70.69 66 ASN B C 1
ATOM 1447 O O . ASN B 1 66 ? -0.806 -14.938 -3.379 1 70.69 66 ASN B O 1
ATOM 1451 N N . LYS B 1 67 ? -2.049 -16.344 -1.872 1 63.38 67 LYS B N 1
ATOM 1452 C CA . LYS B 1 67 ? -1.012 -16.875 -0.99 1 63.38 67 LYS B CA 1
ATOM 1453 C C . LYS B 1 67 ? 0.071 -17.594 -1.785 1 63.38 67 LYS B C 1
ATOM 1455 O O . LYS B 1 67 ? -0.216 -18.234 -2.805 1 63.38 67 LYS B O 1
ATOM 1460 N N . THR B 1 68 ? 1.277 -17.062 -1.541 1 63.09 68 THR B N 1
ATOM 1461 C CA . THR B 1 68 ? 2.402 -17.875 -1.975 1 63.09 68 THR B CA 1
ATOM 1462 C C . THR B 1 68 ? 2.174 -19.344 -1.607 1 63.09 68 THR B C 1
ATOM 1464 O O . THR B 1 68 ? 1.26 -19.656 -0.845 1 63.09 68 THR B O 1
ATOM 1467 N N . ASP B 1 69 ? 2.658 -20.266 -2.4 1 59.12 69 ASP B N 1
ATOM 1468 C CA . ASP B 1 69 ? 2.58 -21.719 -2.227 1 59.12 69 ASP B CA 1
ATOM 1469 C C . ASP B 1 69 ? 2.867 -22.109 -0.78 1 59.12 69 ASP B C 1
ATOM 1471 O O . ASP B 1 69 ? 2.799 -23.297 -0.43 1 59.12 69 ASP B O 1
ATOM 1475 N N . GLU B 1 70 ? 3.066 -21.016 -0.005 1 61.69 70 GLU B N 1
ATOM 1476 C CA . GLU B 1 70 ? 3.385 -21.422 1.359 1 61.69 70 GLU B CA 1
ATOM 1477 C C . GLU B 1 70 ? 2.121 -21.547 2.207 1 61.69 70 GLU B C 1
ATOM 1479 O O . GLU B 1 70 ? 1.177 -20.766 2.041 1 61.69 70 GLU B O 1
ATOM 1484 N N . GLU B 1 71 ? 1.818 -22.781 2.643 1 58 71 GLU B N 1
ATOM 1485 C CA . GLU B 1 71 ? 0.647 -23.219 3.395 1 58 71 GLU B CA 1
ATOM 1486 C C . GLU B 1 71 ? 0.16 -22.141 4.348 1 58 71 GLU B C 1
ATOM 1488 O O . GLU B 1 71 ? -1.043 -22 4.586 1 58 71 GLU B O 1
ATOM 1493 N N . ALA B 1 72 ? 1.047 -21.406 5.008 1 62.34 72 ALA B N 1
ATOM 1494 C CA . ALA B 1 72 ? 0.598 -20.5 6.066 1 62.34 72 ALA B CA 1
ATOM 1495 C C . ALA B 1 72 ? 0.778 -19.047 5.656 1 62.34 72 ALA B C 1
ATOM 1497 O O . ALA B 1 72 ? 0.9 -18.156 6.512 1 62.34 72 ALA B O 1
ATOM 1498 N N . SER B 1 73 ? 0.519 -18.875 4.473 1 77.62 73 SER B N 1
ATOM 1499 C CA . SER B 1 73 ? 0.793 -17.516 4.035 1 77.62 73 SER B CA 1
ATOM 1500 C C . SER B 1 73 ? -0.471 -16.656 4.055 1 77.62 73 SER B C 1
ATOM 1502 O O . SER B 1 73 ? -1.573 -17.172 3.846 1 77.62 73 SER B O 1
ATOM 1504 N N . ARG B 1 74 ? -0.408 -15.578 4.777 1 87.62 74 ARG B N 1
ATOM 1505 C CA . ARG B 1 74 ? -1.479 -14.586 4.758 1 87.62 74 ARG B CA 1
ATOM 1506 C C . ARG B 1 74 ? -1.479 -13.805 3.449 1 87.62 74 ARG B C 1
ATOM 1508 O O . ARG B 1 74 ? -0.417 -13.531 2.885 1 87.62 74 ARG B O 1
ATOM 1515 N N . GLY B 1 75 ? -2.701 -13.547 2.881 1 91.31 75 GL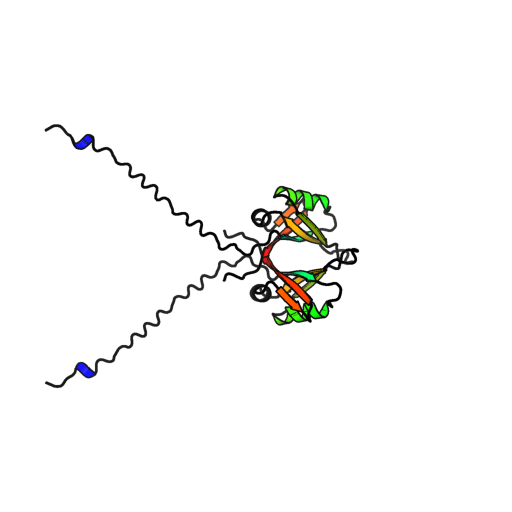Y B N 1
ATOM 1516 C CA . GLY B 1 75 ? -2.855 -12.844 1.615 1 91.31 75 GLY B CA 1
ATOM 1517 C C . GLY B 1 75 ? -2.875 -11.336 1.767 1 91.31 75 GLY B C 1
ATOM 1518 O O . GLY B 1 75 ? -2.84 -10.82 2.885 1 91.31 75 GLY B O 1
ATOM 1519 N N . SER B 1 76 ? -2.826 -10.711 0.638 1 94.25 76 SER B N 1
ATOM 1520 C CA . SER B 1 76 ? -2.947 -9.258 0.539 1 94.25 76 SER B CA 1
ATOM 1521 C C . SER B 1 76 ? -3.867 -8.859 -0.61 1 94.25 76 SER B C 1
ATOM 1523 O O . SER B 1 76 ? -4.234 -9.695 -1.437 1 94.25 76 SER B O 1
ATOM 1525 N N . ALA B 1 77 ? -4.223 -7.598 -0.516 1 94.88 77 ALA B N 1
ATOM 1526 C CA . ALA B 1 77 ? -5.082 -7.094 -1.584 1 94.88 77 ALA B CA 1
ATOM 1527 C C . ALA B 1 77 ? -4.93 -5.586 -1.741 1 94.88 77 ALA B C 1
ATOM 1529 O O . ALA B 1 77 ? -4.516 -4.895 -0.808 1 94.88 77 ALA B O 1
ATOM 1530 N N . ILE B 1 78 ? -5.25 -5.125 -2.92 1 95.94 78 ILE B N 1
ATOM 1531 C CA . ILE B 1 78 ? -5.375 -3.693 -3.17 1 95.94 78 ILE B CA 1
ATOM 1532 C C . ILE B 1 78 ? -6.801 -3.369 -3.602 1 95.94 78 ILE B C 1
ATOM 1534 O O . ILE B 1 78 ? -7.418 -4.129 -4.352 1 95.94 78 ILE B O 1
ATOM 1538 N N . ILE B 1 79 ? -7.336 -2.279 -3.059 1 96.88 79 ILE B N 1
ATOM 1539 C CA . ILE B 1 79 ? -8.672 -1.787 -3.391 1 96.88 79 ILE B CA 1
ATOM 1540 C C . ILE B 1 79 ? -8.594 -0.307 -3.76 1 96.88 79 ILE B C 1
ATOM 1542 O O . ILE B 1 79 ? -7.922 0.474 -3.086 1 96.88 79 ILE B O 1
ATOM 1546 N N . GLU B 1 80 ? -9.219 -0.013 -4.812 1 96.69 80 GLU B N 1
ATOM 1547 C CA . GLU B 1 80 ? -9.344 1.376 -5.25 1 96.69 80 GLU B CA 1
ATOM 1548 C C . GLU B 1 80 ? -10.781 1.861 -5.156 1 96.69 80 GLU B C 1
ATOM 1550 O O . GLU B 1 80 ? -11.695 1.233 -5.707 1 96.69 80 GLU B O 1
ATOM 1555 N N . PHE B 1 81 ? -10.883 2.996 -4.441 1 97.31 81 PHE B N 1
ATOM 1556 C CA . PHE B 1 81 ? -12.203 3.602 -4.305 1 97.31 81 PHE B CA 1
ATOM 1557 C C . PHE B 1 81 ? -12.391 4.723 -5.316 1 97.31 81 PHE B C 1
ATOM 1559 O O . PHE B 1 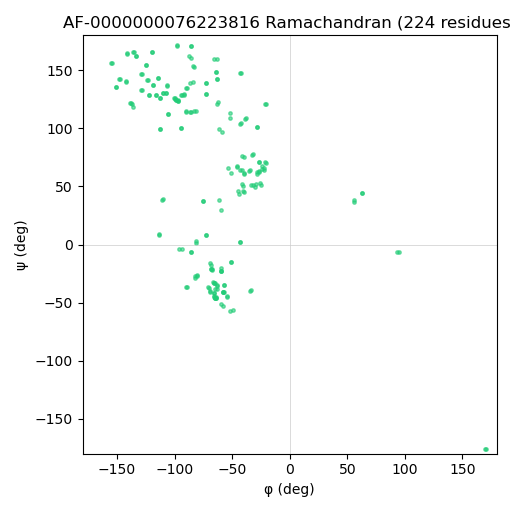81 ? -11.453 5.094 -6.023 1 97.31 81 PHE B O 1
ATOM 1566 N N . ASP B 1 82 ? -13.617 5.219 -5.387 1 94.81 82 ASP B N 1
ATOM 1567 C CA . ASP B 1 82 ? -13.914 6.266 -6.359 1 94.81 82 ASP B CA 1
ATOM 1568 C C . ASP B 1 82 ? -13.586 7.648 -5.801 1 94.81 82 ASP B C 1
ATOM 1570 O O . ASP B 1 82 ? -13.695 8.648 -6.508 1 94.81 82 ASP B O 1
ATOM 1574 N N . ASN B 1 83 ? -13.234 7.73 -4.551 1 90.44 83 ASN B N 1
ATOM 1575 C CA . ASN B 1 83 ? -12.914 8.992 -3.889 1 90.44 83 ASN B CA 1
ATOM 1576 C C . ASN B 1 83 ? -11.852 8.812 -2.814 1 90.44 83 ASN B C 1
ATOM 1578 O O . ASN B 1 83 ? -11.867 7.824 -2.076 1 90.44 83 ASN B O 1
ATOM 1582 N N . ASN B 1 84 ? -10.945 9.812 -2.689 1 88.75 84 ASN B N 1
ATOM 1583 C CA . ASN B 1 84 ? -9.852 9.734 -1.726 1 88.75 84 ASN B CA 1
ATOM 1584 C C . ASN B 1 84 ? -10.367 9.727 -0.29 1 88.75 84 ASN B C 1
ATOM 1586 O O . ASN B 1 84 ? -9.773 9.094 0.586 1 88.75 84 ASN B O 1
ATOM 1590 N N . ASP B 1 85 ? -11.445 10.406 -0.035 1 90.06 85 ASP B N 1
ATOM 1591 C CA . ASP B 1 85 ? -12 10.484 1.312 1 90.06 85 ASP B CA 1
ATOM 1592 C C . ASP B 1 85 ? -12.445 9.117 1.812 1 90.06 85 ASP B C 1
ATOM 1594 O O . ASP B 1 85 ? -12.344 8.82 3.004 1 90.06 85 ASP B O 1
ATOM 1598 N N . ILE B 1 86 ? -12.938 8.32 0.904 1 93.75 86 ILE B N 1
ATOM 1599 C CA . ILE B 1 86 ? -13.391 6.984 1.274 1 93.75 86 ILE B CA 1
ATOM 1600 C C . ILE B 1 86 ? -12.211 6.148 1.751 1 93.75 86 ILE B C 1
ATOM 1602 O O . ILE B 1 86 ? -12.297 5.461 2.771 1 93.75 86 ILE B O 1
ATOM 1606 N N . ALA B 1 87 ? -11.109 6.227 0.965 1 93.25 87 ALA B N 1
ATOM 1607 C CA . ALA B 1 87 ? -9.898 5.496 1.342 1 93.25 87 ALA B CA 1
ATOM 1608 C C . ALA B 1 87 ? -9.414 5.914 2.729 1 93.25 87 ALA B C 1
ATOM 1610 O O . ALA B 1 87 ? -9.031 5.066 3.537 1 93.25 87 ALA B O 1
ATOM 1611 N N . MET B 1 88 ? -9.5 7.188 2.963 1 89.56 88 MET B N 1
ATOM 1612 C CA . MET B 1 88 ? -9.07 7.703 4.258 1 89.56 88 MET B CA 1
ATOM 1613 C C . MET B 1 88 ? -9.961 7.184 5.379 1 89.56 88 MET B C 1
ATOM 1615 O O . MET B 1 88 ? -9.469 6.754 6.422 1 89.56 88 MET B O 1
ATOM 1619 N N . ARG B 1 89 ? -11.219 7.199 5.184 1 91.88 89 ARG B N 1
ATOM 1620 C CA . ARG B 1 89 ? -12.156 6.707 6.188 1 91.88 89 ARG B CA 1
ATOM 1621 C C . ARG B 1 89 ? -11.977 5.215 6.422 1 91.88 89 ARG B C 1
ATOM 1623 O O . ARG B 1 89 ? -12.07 4.738 7.555 1 91.88 89 ARG B O 1
ATOM 1630 N N . ALA B 1 90 ? -11.719 4.527 5.359 1 94.94 90 ALA B N 1
ATOM 1631 C CA . ALA B 1 90 ? -11.578 3.076 5.438 1 94.94 90 ALA B CA 1
ATOM 1632 C C . ALA B 1 90 ? -10.32 2.684 6.207 1 94.94 90 ALA B C 1
ATOM 1634 O O . ALA B 1 90 ? -10.195 1.544 6.66 1 94.94 90 ALA B O 1
ATOM 1635 N N . THR B 1 91 ? -9.344 3.633 6.305 1 93.31 91 THR B N 1
ATOM 1636 C CA . THR B 1 91 ? -8.078 3.289 6.941 1 93.31 91 THR B CA 1
ATOM 1637 C C . THR B 1 91 ? -7.902 4.062 8.25 1 93.31 91 THR B C 1
ATOM 1639 O O . THR B 1 91 ? -6.793 4.164 8.766 1 93.31 91 THR B O 1
ATOM 1642 N N . GLU B 1 92 ? -8.953 4.711 8.617 1 90 92 GLU B N 1
ATOM 1643 C CA . GLU B 1 92 ? -8.898 5.34 9.938 1 90 92 GLU B CA 1
ATOM 1644 C C . GLU B 1 92 ? -8.539 4.328 11.016 1 90 92 GLU B C 1
ATOM 1646 O O . GLU B 1 92 ? -7.758 4.629 11.922 1 90 92 GLU B O 1
ATOM 1651 N N . ASP B 1 93 ? -9.227 3.184 10.875 1 90.88 93 ASP B N 1
ATOM 1652 C CA . ASP B 1 93 ? -8.836 2.062 11.727 1 90.88 93 ASP B CA 1
ATOM 1653 C C . ASP B 1 93 ? -7.805 1.179 11.023 1 90.88 93 ASP B C 1
ATOM 1655 O O . ASP B 1 93 ? -8.008 0.764 9.883 1 90.88 93 ASP B O 1
ATOM 1659 N N . LEU B 1 94 ? -6.848 0.952 11.664 1 92.62 94 LEU B N 1
ATOM 1660 C CA . LEU B 1 94 ? -5.793 0.114 11.109 1 92.62 94 LEU B CA 1
ATOM 1661 C C . LEU B 1 94 ? -6.258 -1.332 10.977 1 92.62 94 LEU B C 1
ATOM 1663 O O . LEU B 1 94 ? -6.016 -1.979 9.953 1 92.62 94 LEU B O 1
ATOM 1667 N N . TYR B 1 95 ? -6.977 -1.742 12.031 1 95.56 95 TYR B N 1
ATOM 1668 C CA . TYR B 1 95 ? -7.414 -3.133 12.094 1 95.56 95 TYR B CA 1
ATOM 1669 C C . TYR B 1 95 ? -8.906 -3.25 11.812 1 95.56 95 TYR B C 1
ATOM 1671 O O . TYR B 1 95 ? -9.695 -2.428 12.281 1 95.56 95 TYR B O 1
ATOM 1679 N N . HIS B 1 96 ? -9.148 -4.25 11.016 1 97.62 96 HIS B N 1
ATOM 1680 C CA . HIS B 1 96 ? -10.539 -4.559 10.711 1 97.62 96 HIS B CA 1
ATOM 1681 C C . HIS B 1 96 ? -10.883 -5.996 11.086 1 97.62 96 HIS B C 1
ATOM 1683 O O . HIS B 1 96 ? -10.062 -6.902 10.906 1 97.62 96 HIS B O 1
ATOM 1689 N N . ASP B 1 97 ? -12.016 -6.168 11.57 1 97.88 97 ASP B N 1
ATOM 1690 C CA . ASP B 1 97 ? -12.57 -7.496 11.836 1 97.88 97 ASP B CA 1
ATOM 1691 C C . ASP B 1 97 ? -13.641 -7.863 10.812 1 97.88 97 ASP B C 1
ATOM 1693 O O . ASP B 1 97 ? -14.688 -7.215 10.734 1 97.88 97 ASP B O 1
ATOM 1697 N N . ILE B 1 98 ? -13.25 -8.844 10.031 1 97.38 98 ILE B N 1
ATOM 1698 C CA . ILE B 1 98 ? -14.188 -9.312 9.008 1 97.38 98 ILE B CA 1
ATOM 1699 C C . ILE B 1 98 ? -14.648 -10.727 9.336 1 97.38 98 ILE B C 1
ATOM 1701 O O . ILE B 1 98 ? -13.953 -11.703 9.031 1 97.38 98 ILE B O 1
ATOM 1705 N N . ASN B 1 99 ? -15.797 -10.867 9.906 1 95.12 99 ASN B N 1
ATOM 1706 C CA . ASN B 1 99 ? -16.375 -12.148 10.305 1 95.12 99 ASN B CA 1
ATOM 1707 C C . ASN B 1 99 ? -15.43 -12.922 11.227 1 95.12 99 ASN B C 1
ATOM 1709 O O . ASN B 1 99 ? -15.203 -14.117 11.023 1 95.12 99 ASN B O 1
ATOM 1713 N N . GLY B 1 100 ? -14.773 -12.203 12.086 1 96.19 100 GLY B N 1
ATOM 1714 C CA . GLY B 1 100 ? -13.898 -12.828 13.07 1 96.19 100 GLY B CA 1
ATOM 1715 C C . GLY B 1 100 ? -12.453 -12.914 12.609 1 96.19 100 GLY B C 1
ATOM 1716 O O . GLY B 1 100 ? -11.586 -13.359 13.359 1 96.19 100 GLY B O 1
ATOM 1717 N N . SER B 1 101 ? -12.211 -12.57 11.43 1 95.81 101 SER B N 1
ATOM 1718 C CA . SER B 1 101 ? -10.859 -12.539 10.883 1 95.81 101 SER B CA 1
ATOM 1719 C C . SER B 1 101 ? -10.289 -11.125 10.883 1 95.81 101 SER B C 1
ATOM 1721 O O . SER B 1 101 ? -10.922 -10.203 10.367 1 95.81 101 SER B O 1
ATOM 1723 N N . LYS B 1 102 ? -9.172 -10.969 11.445 1 96.88 102 LYS B N 1
ATOM 1724 C CA . LYS B 1 102 ? -8.539 -9.656 11.523 1 96.88 102 LYS B CA 1
ATOM 1725 C C . LYS B 1 102 ? -7.648 -9.406 10.312 1 96.88 102 LYS B C 1
ATOM 1727 O O . LYS B 1 102 ? -6.898 -10.289 9.891 1 96.88 102 LYS B O 1
ATOM 1732 N N . VAL B 1 103 ? -7.809 -8.164 9.758 1 96.88 103 VAL B N 1
ATOM 1733 C CA . VAL B 1 103 ? -6.938 -7.746 8.672 1 96.88 103 VAL B CA 1
ATOM 1734 C C . VAL B 1 103 ? -6.418 -6.336 8.938 1 96.88 103 VAL B C 1
ATOM 1736 O O . VAL B 1 103 ? -6.941 -5.629 9.797 1 96.88 103 VAL B O 1
ATOM 1739 N N . ILE B 1 104 ? -5.383 -5.973 8.273 1 95.88 104 ILE B N 1
ATOM 1740 C CA . ILE B 1 104 ? -4.777 -4.652 8.383 1 95.88 104 ILE B CA 1
ATOM 1741 C C . ILE B 1 104 ? -5.02 -3.859 7.102 1 95.88 104 ILE B C 1
ATOM 1743 O O . ILE B 1 104 ? -4.84 -4.383 6 1 95.88 104 ILE B O 1
ATOM 1747 N N . ALA B 1 105 ? -5.508 -2.619 7.254 1 96.44 105 ALA B N 1
ATOM 1748 C CA . ALA B 1 105 ? -5.73 -1.756 6.098 1 96.44 105 ALA B CA 1
ATOM 1749 C C . ALA B 1 105 ? -4.941 -0.456 6.227 1 96.44 105 ALA B C 1
ATOM 1751 O O . ALA B 1 105 ? -5.012 0.222 7.254 1 96.44 105 ALA B O 1
ATOM 1752 N N . ARG B 1 106 ? -4.203 -0.171 5.168 1 93.75 106 ARG B N 1
ATOM 1753 C CA . ARG B 1 106 ? -3.426 1.062 5.121 1 93.75 106 ARG B CA 1
ATOM 1754 C C . ARG B 1 106 ? -3.697 1.832 3.834 1 93.75 106 ARG B C 1
ATOM 1756 O O . ARG B 1 106 ? -3.934 1.231 2.783 1 93.75 106 ARG B O 1
ATOM 1763 N N . CYS B 1 107 ? -3.646 3.131 3.926 1 92.81 107 CYS B N 1
ATOM 1764 C CA . CYS B 1 107 ? -3.793 3.941 2.723 1 92.81 107 CYS B CA 1
ATOM 1765 C C . CYS B 1 107 ? -2.463 4.074 1.989 1 92.81 107 CYS B C 1
ATOM 1767 O O . CYS B 1 107 ? -1.399 4 2.605 1 92.81 107 CYS B O 1
ATOM 1769 N N . LEU B 1 108 ? -2.562 4.273 0.724 1 91.94 108 LEU B N 1
ATOM 1770 C CA . LEU B 1 108 ? -1.383 4.543 -0.09 1 91.94 108 LEU B CA 1
ATOM 1771 C C . LEU B 1 108 ? -1.167 6.043 -0.254 1 91.94 108 LEU B C 1
ATOM 1773 O O . LEU B 1 108 ? -2.109 6.781 -0.548 1 91.94 108 LEU B O 1
ATOM 1777 N N . GLY B 1 109 ? 0.026 6.48 0.035 1 83.75 109 GLY B N 1
ATOM 1778 C CA . GLY B 1 109 ? 0.346 7.891 -0.107 1 83.75 109 GLY B CA 1
ATOM 1779 C C . GLY B 1 109 ? 1.744 8.133 -0.645 1 83.75 109 GLY B C 1
ATOM 1780 O O . GLY B 1 109 ? 2.484 7.188 -0.914 1 83.75 109 GLY B O 1
ATOM 1781 N N . TRP B 1 110 ? 2.031 9.359 -1.134 1 74.69 110 TRP B N 1
ATOM 1782 C CA . TRP B 1 110 ? 3.389 9.789 -1.464 1 74.69 110 TRP B CA 1
ATOM 1783 C C . TRP B 1 110 ? 3.652 11.203 -0.969 1 74.69 110 TRP B C 1
ATOM 1785 O O . TRP B 1 110 ? 2.719 11.992 -0.81 1 74.69 110 TRP B O 1
ATOM 1795 N N . ARG B 1 111 ? 4.645 11.438 -0.037 1 63.97 111 ARG B N 1
ATOM 1796 C CA . ARG B 1 111 ? 4.945 12.648 0.718 1 63.97 111 ARG B CA 1
ATOM 1797 C C . ARG B 1 111 ? 5.305 13.797 -0.216 1 63.97 111 ARG B C 1
ATOM 1799 O O . ARG B 1 111 ? 6.41 14.344 -0.143 1 63.97 111 ARG B O 1
ATOM 1806 N N . LYS B 1 112 ? 4.988 14.273 -1.307 1 53.97 112 LYS B N 1
ATOM 1807 C CA . LYS B 1 112 ? 5.738 15.461 -1.699 1 53.97 112 LYS B CA 1
ATOM 1808 C C . LYS B 1 112 ? 5.715 16.516 -0.596 1 53.97 112 LYS B C 1
ATOM 1810 O O . LYS B 1 112 ? 6.684 17.266 -0.417 1 53.97 112 LYS B O 1
ATOM 1815 N N . ASP B 1 113 ? 4.582 17.047 -0.067 1 44.12 113 ASP B N 1
ATOM 1816 C CA . ASP B 1 113 ? 4.574 18.406 0.464 1 44.12 113 ASP B CA 1
ATOM 1817 C C . ASP B 1 113 ? 5.277 18.469 1.816 1 44.12 113 ASP B C 1
ATOM 1819 O O . ASP B 1 113 ? 4.641 18.328 2.861 1 44.12 113 ASP B O 1
ATOM 1823 N N . LEU B 1 114 ? 6.305 17.734 1.967 1 36.03 114 LEU B N 1
ATOM 1824 C CA . LEU B 1 114 ? 6.938 18.562 2.992 1 36.03 114 LEU B CA 1
ATOM 1825 C C . LEU B 1 114 ? 7.473 19.859 2.395 1 36.03 114 LEU B C 1
ATOM 1827 O O . LEU B 1 114 ? 8.047 19.859 1.304 1 36.03 114 LEU B O 1
#

Organism: NCBI:txid252671

Foldseek 3Di:
DDPPVPPPPPCPCVVVPPPPCVVVVVPVQQWFQKKKKWQAFPPDDPVLVCVVLCVLHAWDDKDKADADVPPGGGIMMMTGHPDRVSLVVSQVPQWDARPNDIMGMDTDGDPPPD/DPPVVPPPPPCPCVVVPPPPCVVVPVPVQQWFLKKKKWQAFPPDDPVLVCVVLCVLHAWPDKDKADADVPPGGGIMMMTGHPDRVSLVVSQVPQWDAGPNDIMGMDTDGDPPPD

Solvent-accessible surface area (backbone atoms only — not comparable to full-atom values): 13112 Å² total; per-residue (Å²): 136,80,79,70,74,71,68,62,72,75,72,73,71,71,68,66,70,68,68,73,65,65,68,66,67,62,64,81,63,54,55,39,29,28,32,40,37,37,54,33,54,83,84,61,56,67,68,56,55,51,52,59,58,42,73,60,40,62,70,74,43,74,47,75,42,73,50,60,94,47,89,83,37,53,19,36,33,41,40,29,36,81,39,43,67,39,25,50,61,61,8,46,47,45,68,42,73,58,92,85,41,60,32,39,32,25,24,34,26,34,59,62,90,113,138,82,79,69,73,72,67,63,72,76,72,73,73,71,67,67,70,68,67,72,65,65,66,66,67,62,63,81,62,53,56,39,29,29,31,41,37,37,53,32,53,82,83,60,56,68,67,56,54,52,52,59,57,41,72,62,40,61,70,74,44,74,47,74,42,74,51,59,94,49,90,83,35,52,21,36,32,43,39,27,38,82,39,41,66,38,24,49,62,62,8,48,47,46,67,43,74,60,93,84,41,62,32,38,32,26,24,33,29,34,64,61,88,115

Radius of gyration: 27.42 Å; Cα contacts (8 Å, |Δi|>4): 373; chains: 2; bounding box: 76×90×56 Å

Secondary structure (DSSP, 8-state):
---GGGG-----------------------EEEEEEEEEE-TTS-HHHHHHHHHTTS-EEEEEEE---S-TTPPEEEEEEESSHHHHHHHTSSSEEEETTEEEEEEEEE-----/---GGGG-----------------------EEEEEEEEEE-TTS-HHHHHHHHHTTS-EEEEEEE---S-TTPPEEEEEEESSHHHHHHHTSSSEEEETTEEEEEEEEE-----

pLDDT: mean 76.54, std 23.44, range [34.44, 98.31]

InterPro domains:
  IPR000504 RNA recognition motif domain [PF00076] (35-103)
  IPR000504 RNA recognition motif domain [PS50102] (33-114)
  IPR000504 RNA recognition motif domain [SM00360] (34-106)
  IPR012677 Nucleotide-binding alpha-beta plait domain superfamily [G3DSA:3.30.70.330] (20-108)
  IPR035979 RNA-binding domain superfamily [SSF54928] (27-104)